Protein AF-A0A3M6UEM8-F1 (afdb_monomer)

Structure (mmCIF, N/CA/C/O backbone):
data_AF-A0A3M6UEM8-F1
#
_entry.id   AF-A0A3M6UEM8-F1
#
loop_
_atom_site.group_PDB
_atom_site.id
_atom_site.type_symbol
_atom_site.label_atom_id
_atom_site.label_alt_id
_atom_site.label_comp_id
_atom_site.label_asym_id
_atom_site.label_entity_id
_atom_site.label_seq_id
_atom_site.pdbx_PDB_ins_code
_atom_site.Cartn_x
_atom_site.Cartn_y
_atom_site.Cartn_z
_atom_site.occupancy
_atom_site.B_iso_or_equiv
_atom_site.auth_seq_id
_atom_site.auth_comp_id
_atom_site.auth_asym_id
_atom_site.auth_atom_id
_atom_site.pdbx_PDB_model_num
ATOM 1 N N . MET A 1 1 ? -18.895 30.374 23.902 1.00 38.94 1 MET A N 1
ATOM 2 C CA . MET A 1 1 ? -20.180 30.278 24.622 1.00 38.94 1 MET A CA 1
ATOM 3 C C . MET A 1 1 ? -21.247 30.025 23.569 1.00 38.94 1 MET A C 1
ATOM 5 O O . MET A 1 1 ? -21.881 30.962 23.136 1.00 38.94 1 MET A O 1
ATOM 9 N N . GLU A 1 2 ? -21.307 28.798 23.041 1.00 40.03 2 GLU A N 1
ATOM 10 C CA . GLU A 1 2 ? -22.204 28.439 21.914 1.00 40.03 2 GLU A CA 1
ATOM 11 C C . GLU A 1 2 ? -22.369 26.916 21.717 1.00 40.03 2 GLU A C 1
ATOM 13 O O . GLU A 1 2 ? -23.170 26.472 20.909 1.00 40.03 2 GLU A O 1
ATOM 18 N N . VAL A 1 3 ? -21.645 26.085 22.480 1.00 32.78 3 VAL A N 1
ATOM 19 C CA . VAL A 1 3 ? -21.695 24.615 22.354 1.00 32.78 3 VAL A CA 1
ATOM 20 C C . VAL A 1 3 ? -22.721 23.985 23.312 1.00 32.78 3 VAL A C 1
ATOM 22 O O . VAL A 1 3 ? -23.160 22.863 23.098 1.00 32.78 3 VAL A O 1
ATOM 25 N N . HIS A 1 4 ? -23.156 24.712 24.347 1.00 33.88 4 HIS A N 1
ATOM 26 C CA . HIS A 1 4 ? -24.076 24.190 25.366 1.00 33.88 4 HIS A CA 1
ATOM 27 C C . HIS A 1 4 ? -25.564 24.270 24.956 1.00 33.88 4 HIS A C 1
ATOM 29 O O . HIS A 1 4 ? -26.350 23.430 25.377 1.00 33.88 4 HIS A O 1
ATOM 35 N N . ASP A 1 5 ? -25.932 25.214 24.078 1.00 38.91 5 ASP A N 1
ATOM 36 C CA . ASP A 1 5 ? -27.321 25.464 23.635 1.00 38.91 5 ASP A CA 1
ATOM 37 C C . ASP A 1 5 ? -27.857 24.374 22.681 1.00 38.91 5 ASP A C 1
ATOM 39 O O . ASP A 1 5 ? -29.049 24.078 22.624 1.00 38.91 5 ASP A O 1
ATOM 43 N N . SER A 1 6 ? -26.957 23.701 21.955 1.00 37.19 6 SER A N 1
ATOM 44 C CA . SER A 1 6 ? -27.331 22.637 21.009 1.00 37.19 6 SER A CA 1
ATOM 45 C C . SER A 1 6 ? -27.680 21.311 21.698 1.00 37.19 6 SER A C 1
ATOM 47 O O . SER A 1 6 ? -28.457 20.523 21.160 1.00 37.19 6 SER A O 1
ATOM 49 N N . GLN A 1 7 ? -27.136 21.062 22.894 1.00 36.66 7 GLN A N 1
ATOM 50 C CA . GLN A 1 7 ? -27.381 19.829 23.649 1.00 36.66 7 GLN A CA 1
ATOM 51 C C . GLN A 1 7 ? -28.745 19.864 24.360 1.00 36.66 7 GLN A C 1
ATOM 53 O O . GLN A 1 7 ? -29.430 18.844 24.439 1.00 36.66 7 GLN A O 1
ATOM 58 N N . GLU A 1 8 ? -29.165 21.044 24.826 1.00 39.97 8 GLU A N 1
ATOM 59 C CA . GLU A 1 8 ? -30.442 21.245 25.525 1.00 39.97 8 GLU A CA 1
ATOM 60 C C . GLU A 1 8 ? -31.638 21.073 24.572 1.00 39.97 8 GLU A C 1
ATOM 62 O O . GLU A 1 8 ? -32.604 20.383 24.901 1.00 39.97 8 GLU A O 1
ATOM 67 N N . LYS A 1 9 ? -31.514 21.552 23.324 1.00 43.28 9 LYS A N 1
ATOM 68 C CA . LYS A 1 9 ? -32.521 21.351 22.262 1.00 43.28 9 LYS A CA 1
ATOM 69 C C . LYS A 1 9 ? -32.740 19.885 21.882 1.00 43.28 9 LYS A C 1
ATOM 71 O O . LYS A 1 9 ? -33.871 19.495 21.597 1.00 43.28 9 LYS A O 1
ATOM 76 N N . CYS A 1 10 ? -31.688 19.064 21.890 1.00 46.19 10 CYS A N 1
ATOM 77 C CA . CYS A 1 10 ? -31.809 17.626 21.626 1.00 46.19 10 CYS A CA 1
ATOM 78 C C . CYS A 1 10 ? -32.527 16.884 22.764 1.00 46.19 10 CYS A C 1
ATOM 80 O O . CYS A 1 10 ? -33.313 15.975 22.493 1.00 46.19 10 CYS A O 1
ATOM 82 N N . ASN A 1 11 ? -32.307 17.285 24.020 1.00 42.00 11 ASN A N 1
ATOM 83 C CA . ASN A 1 11 ? -32.982 16.679 25.172 1.00 42.00 11 ASN A CA 1
ATOM 84 C C . ASN A 1 11 ? -34.465 17.073 25.262 1.00 42.00 11 ASN A C 1
ATOM 86 O O . ASN A 1 11 ? -35.295 16.224 25.586 1.00 42.00 11 ASN A O 1
ATOM 90 N N . GLU A 1 12 ? -34.814 18.313 24.917 1.00 41.78 12 GLU A N 1
ATOM 91 C CA . GLU A 1 12 ? -36.208 18.783 24.831 1.00 41.78 12 GLU A CA 1
ATOM 92 C C . GLU A 1 12 ? -37.005 18.029 23.746 1.00 41.78 12 GLU A C 1
ATOM 94 O O . GLU A 1 12 ? -38.125 17.568 23.989 1.00 41.78 12 GLU A O 1
ATOM 99 N N . LEU A 1 13 ? -36.402 17.802 22.570 1.00 44.44 13 LEU A N 1
ATOM 100 C CA . LEU A 1 13 ? -37.002 17.004 21.488 1.00 44.44 13 LEU A CA 1
ATOM 101 C C . LEU A 1 13 ? -37.189 15.526 21.875 1.00 44.44 13 LEU A C 1
ATOM 103 O O . LEU A 1 13 ? -38.183 14.910 21.486 1.00 44.44 13 LEU A O 1
ATOM 107 N N . TYR A 1 14 ? -36.272 14.965 22.668 1.00 35.56 14 TYR A N 1
ATOM 108 C CA . TYR A 1 14 ? -36.366 13.593 23.177 1.00 35.56 14 TYR A CA 1
ATOM 109 C C . TYR A 1 14 ? -37.457 13.443 24.250 1.00 35.56 14 TYR A C 1
ATOM 111 O O . TYR A 1 14 ? -38.191 12.454 24.253 1.00 35.56 14 TYR A O 1
ATOM 119 N N . HIS A 1 15 ? -37.628 14.444 25.120 1.00 41.00 15 HIS A N 1
ATOM 120 C CA . HIS A 1 15 ? -38.672 14.430 26.147 1.00 41.00 15 HIS A CA 1
ATOM 121 C C . HIS A 1 15 ? -40.080 14.648 25.574 1.00 41.00 15 HIS A C 1
ATOM 123 O O . HIS A 1 15 ? -41.016 13.968 26.007 1.00 41.00 15 HIS A O 1
ATOM 129 N N . SER A 1 16 ? -40.245 15.494 24.550 1.00 35.97 16 SER A N 1
ATOM 130 C CA . SER A 1 16 ? -41.550 15.710 23.897 1.00 35.97 16 SER A CA 1
ATOM 13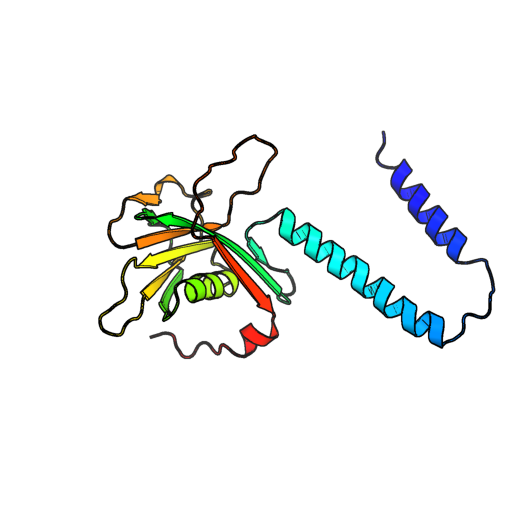1 C C . SER A 1 16 ? -42.108 14.438 23.228 1.00 35.97 16 SER A C 1
ATOM 133 O O . SER A 1 16 ? -43.320 14.225 23.198 1.00 35.97 16 SER A O 1
ATOM 135 N N . ALA A 1 17 ? -41.235 13.522 22.794 1.00 41.84 17 ALA A N 1
ATOM 136 C CA . ALA A 1 17 ? -41.627 12.246 22.192 1.00 41.84 17 ALA A CA 1
ATOM 137 C C . ALA A 1 17 ? -42.180 11.204 23.192 1.00 41.84 17 ALA A C 1
ATOM 139 O O . ALA A 1 17 ? -42.662 10.155 22.767 1.00 41.84 17 ALA A O 1
ATOM 140 N N . THR A 1 18 ? -42.145 11.470 24.506 1.00 43.28 18 THR A N 1
ATOM 141 C CA . THR A 1 18 ? -42.575 10.504 25.541 1.00 43.28 18 THR A CA 1
ATOM 142 C C . THR A 1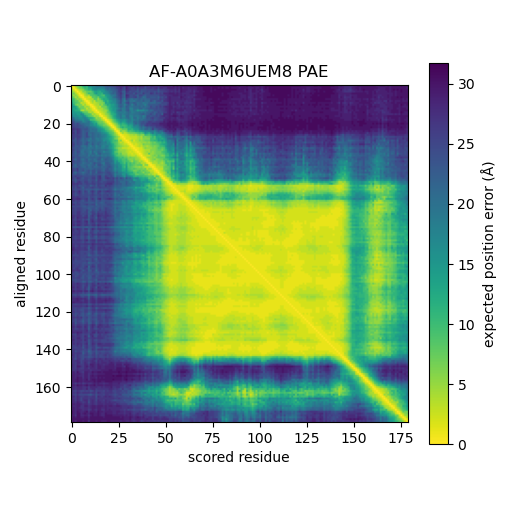 18 ? -43.944 10.791 26.171 1.00 43.28 18 THR A C 1
ATOM 144 O O . THR A 1 18 ? -44.382 10.026 27.026 1.00 43.28 18 THR A O 1
ATOM 147 N N . HIS A 1 19 ? -44.674 11.823 25.725 1.00 41.53 19 HIS A N 1
ATOM 148 C CA . HIS A 1 19 ? -45.989 12.170 26.292 1.00 41.53 19 HIS A CA 1
ATOM 149 C C . HIS A 1 19 ? -47.096 12.395 25.244 1.00 41.53 19 HIS A C 1
ATOM 151 O O . HIS A 1 19 ? -47.826 13.388 25.264 1.00 41.53 19 HIS A O 1
ATOM 157 N N . SER A 1 20 ? -47.276 11.437 24.337 1.00 36.94 20 SER A N 1
ATOM 158 C CA . SER A 1 20 ? -48.547 11.280 23.623 1.00 36.94 20 SER A CA 1
ATOM 159 C C . SER A 1 20 ? -48.875 9.796 23.531 1.00 36.94 20 SER A C 1
ATOM 161 O O . SER A 1 20 ? -48.323 9.061 22.714 1.00 36.94 20 SER A O 1
ATOM 163 N N . GLY A 1 21 ? -49.726 9.345 24.453 1.00 48.12 21 GLY A N 1
ATOM 164 C CA . GLY A 1 21 ? -50.301 8.008 24.446 1.00 48.12 21 GLY A CA 1
ATOM 165 C C . GLY A 1 21 ? -51.216 7.840 23.239 1.00 48.12 21 GLY A C 1
ATOM 166 O O . GLY A 1 21 ? -52.403 8.135 23.311 1.00 48.12 21 GLY A O 1
ATOM 167 N N . GLY A 1 22 ? -50.646 7.372 22.135 1.00 45.53 22 GLY A N 1
ATOM 168 C CA . GLY A 1 22 ? -51.372 6.706 21.064 1.00 45.53 22 GLY A CA 1
ATOM 169 C C . GLY A 1 22 ? -50.960 5.242 21.065 1.00 45.53 22 GLY A C 1
ATOM 170 O O . GLY A 1 22 ? -49.765 4.948 21.095 1.00 45.53 22 GLY A O 1
ATOM 171 N N . GLU A 1 23 ? -51.928 4.327 21.070 1.00 49.47 23 GLU A N 1
ATOM 172 C CA . GLU A 1 23 ? -51.705 2.887 20.923 1.00 49.47 23 GLU A CA 1
ATOM 173 C C . GLU A 1 23 ? -50.911 2.623 19.636 1.00 49.47 23 GLU A C 1
ATOM 175 O O . GLU A 1 23 ? -51.448 2.560 18.530 1.00 49.47 23 GLU A O 1
ATOM 180 N N . SER A 1 24 ? -49.588 2.533 19.767 1.00 49.16 24 SER A N 1
ATOM 181 C CA . SER A 1 24 ? -48.707 2.248 18.646 1.00 49.16 24 SER A CA 1
ATOM 182 C C . SER A 1 24 ? -48.895 0.782 18.293 1.00 49.16 24 SER A C 1
ATOM 184 O O . SER A 1 24 ? -48.495 -0.104 19.051 1.00 49.16 24 SER A O 1
ATOM 186 N N . SER A 1 25 ? -49.559 0.523 17.164 1.00 60.50 25 SER A N 1
ATOM 187 C CA . SER A 1 25 ? -49.672 -0.821 16.603 1.00 60.50 25 SER A CA 1
ATOM 188 C C . SER A 1 25 ? -48.295 -1.480 16.626 1.00 60.50 25 SER A C 1
ATOM 190 O O . SER A 1 25 ? -47.310 -0.897 16.168 1.00 60.50 25 SER A O 1
ATOM 192 N N . SER A 1 26 ? -48.219 -2.697 17.166 1.00 65.00 26 SER A N 1
ATOM 193 C CA . SER A 1 26 ? -46.984 -3.486 17.257 1.00 65.00 26 SER A CA 1
ATOM 194 C C . SER A 1 26 ? -46.226 -3.525 15.919 1.00 65.00 26 SER A C 1
ATOM 196 O O . SER A 1 26 ? -44.999 -3.468 15.901 1.00 65.00 26 SER A O 1
ATOM 198 N N . ALA A 1 27 ? -46.946 -3.493 14.792 1.00 62.50 27 ALA A N 1
ATOM 199 C CA . ALA A 1 27 ? -46.370 -3.411 13.453 1.00 62.50 27 ALA A CA 1
ATOM 200 C C . ALA A 1 27 ? -45.581 -2.110 13.198 1.00 62.50 27 ALA A C 1
ATOM 202 O O . ALA A 1 27 ? -44.519 -2.147 12.583 1.00 62.50 27 ALA A O 1
ATOM 203 N N . THR A 1 28 ? -46.056 -0.969 13.700 1.00 65.69 28 THR A N 1
ATOM 204 C CA . THR A 1 28 ? -45.409 0.342 13.540 1.00 65.69 28 THR A CA 1
ATOM 205 C C . THR A 1 28 ? -44.100 0.407 14.322 1.00 65.69 28 THR A C 1
ATOM 207 O O . THR A 1 28 ? -43.088 0.863 13.793 1.00 65.69 28 THR A O 1
ATOM 210 N N . VAL A 1 29 ? -44.079 -0.122 15.550 1.00 66.19 29 VAL A N 1
ATOM 211 C CA . VAL A 1 29 ? -42.844 -0.231 16.345 1.00 66.19 29 VAL A CA 1
ATOM 212 C C . VAL A 1 29 ? -41.851 -1.170 15.656 1.00 66.19 29 VAL A C 1
ATOM 214 O O . VAL A 1 29 ? -40.687 -0.816 15.505 1.00 66.19 29 VAL A O 1
ATOM 217 N N . MET A 1 30 ? -42.306 -2.320 15.153 1.00 66.19 30 MET A N 1
ATOM 218 C CA . MET A 1 30 ? -41.447 -3.301 14.473 1.00 66.19 30 MET A CA 1
ATOM 219 C C . MET A 1 30 ? -40.866 -2.794 13.143 1.00 66.19 30 MET A C 1
ATOM 221 O O . MET A 1 30 ? -39.787 -3.231 12.750 1.00 66.19 30 MET A O 1
ATOM 225 N N . LEU A 1 31 ? -41.537 -1.857 12.467 1.00 70.75 31 LEU A N 1
ATOM 226 C CA . LEU A 1 31 ? -41.043 -1.223 11.238 1.00 70.75 31 LEU A CA 1
ATOM 227 C C . LEU A 1 31 ? -40.094 -0.045 11.511 1.00 70.75 31 LEU A C 1
ATOM 229 O O . LEU A 1 31 ? -39.143 0.162 10.758 1.00 70.75 31 LEU A O 1
ATOM 233 N N . LEU A 1 32 ? -40.320 0.719 12.585 1.00 72.56 32 LEU A N 1
ATOM 234 C CA . LEU A 1 32 ? -39.527 1.912 12.904 1.00 72.56 32 LEU A CA 1
ATOM 235 C C . LEU A 1 32 ? -38.267 1.604 13.728 1.00 72.56 32 LEU A C 1
ATOM 237 O O . LEU A 1 32 ? -37.254 2.280 13.555 1.00 72.56 32 LEU A O 1
ATOM 241 N N . LEU A 1 33 ? -38.282 0.575 14.583 1.00 70.94 33 LEU A N 1
ATOM 242 C CA . LEU A 1 33 ? -37.144 0.212 15.443 1.00 70.94 33 LEU A CA 1
ATOM 243 C C . LEU A 1 33 ? -35.876 -0.186 14.655 1.00 70.94 33 LEU A C 1
ATOM 245 O O . LEU A 1 33 ? -34.796 0.301 14.996 1.00 70.94 33 LEU A O 1
ATOM 249 N N . PRO A 1 34 ? -35.954 -1.003 13.581 1.00 69.00 34 PRO A N 1
ATOM 250 C CA . PRO A 1 34 ? -34.795 -1.295 12.742 1.00 69.00 34 PRO A CA 1
ATOM 251 C C . PRO A 1 34 ? -34.298 -0.037 12.029 1.00 69.00 34 PRO A C 1
ATOM 253 O O . PRO A 1 34 ? -33.095 0.184 11.961 1.00 69.00 34 PRO A O 1
ATOM 256 N N . LEU A 1 35 ? -35.205 0.827 11.557 1.00 70.81 35 LEU A N 1
ATOM 257 C CA . LEU A 1 35 ? -34.836 2.093 10.922 1.00 70.81 35 LEU A CA 1
ATOM 258 C C . LEU A 1 35 ? -34.047 2.989 11.887 1.00 70.81 35 LEU A C 1
ATOM 260 O O . LEU A 1 35 ? -32.981 3.475 11.524 1.00 70.81 35 LEU A O 1
ATOM 264 N N . LEU A 1 36 ? -34.523 3.149 13.124 1.00 68.75 36 LEU A N 1
ATOM 265 C CA . LEU A 1 36 ? -33.897 3.994 14.148 1.00 68.75 36 LEU A CA 1
ATOM 266 C C . LEU A 1 36 ? -32.540 3.464 14.638 1.00 68.75 36 LEU A C 1
ATOM 268 O O . LEU A 1 36 ? -31.695 4.259 15.037 1.00 68.75 36 LEU A O 1
ATOM 272 N N . LEU A 1 37 ? -32.305 2.149 14.594 1.00 66.19 37 LEU A N 1
ATOM 273 C CA . LEU A 1 37 ? -31.018 1.547 14.970 1.00 66.19 37 LEU A CA 1
ATOM 274 C C . LEU A 1 37 ? -30.022 1.492 13.800 1.00 66.19 37 LEU A C 1
ATOM 276 O O . LEU A 1 37 ? -28.813 1.621 14.004 1.00 66.19 37 LEU A O 1
ATOM 280 N N . VAL A 1 38 ? -30.512 1.324 12.570 1.00 65.25 38 VAL A N 1
ATOM 281 C CA . VAL A 1 38 ? -29.673 1.222 11.368 1.00 65.25 38 VAL A CA 1
ATOM 282 C C . VAL A 1 38 ? -29.252 2.603 10.864 1.00 65.25 38 VAL A C 1
ATOM 284 O O . VAL A 1 38 ? -28.110 2.753 10.434 1.00 65.25 38 VAL A O 1
ATOM 287 N N . PHE A 1 39 ? -30.103 3.631 10.970 1.00 66.19 39 PHE A N 1
ATOM 288 C CA . PHE A 1 39 ? -29.789 4.985 10.489 1.00 66.19 39 PHE A CA 1
ATOM 289 C C . PHE A 1 39 ? -28.548 5.615 11.144 1.00 66.19 39 PHE A C 1
ATOM 291 O O . PHE A 1 39 ? -27.684 6.076 10.402 1.00 66.19 39 PHE A O 1
ATOM 298 N N . PRO A 1 40 ? -28.381 5.617 12.482 1.00 63.75 40 PRO A N 1
ATOM 299 C CA . PRO A 1 40 ? -27.191 6.181 13.123 1.00 63.75 40 PRO A CA 1
ATOM 300 C C . PRO A 1 40 ? -25.920 5.404 12.769 1.00 63.75 40 PRO A C 1
ATOM 302 O O . PRO A 1 40 ? -24.854 5.993 12.599 1.00 63.75 40 PRO A O 1
ATOM 305 N N . SER A 1 41 ? -26.031 4.080 12.620 1.00 64.38 41 SER A N 1
ATOM 306 C CA . SER A 1 41 ? -24.906 3.221 12.250 1.00 64.38 41 SER A CA 1
ATOM 307 C C . SER A 1 41 ? -24.481 3.439 10.796 1.00 64.38 41 SER A C 1
ATOM 309 O O . SER A 1 41 ? -23.289 3.580 10.524 1.00 64.38 41 SER A O 1
ATOM 311 N N . LEU A 1 42 ? -25.447 3.538 9.879 1.00 63.91 42 LEU A N 1
ATOM 312 C CA . LEU A 1 42 ? -25.214 3.819 8.465 1.00 63.91 42 LEU A CA 1
ATOM 313 C C . LEU A 1 42 ? -24.668 5.237 8.266 1.00 63.91 42 LEU A C 1
ATOM 315 O O . LEU A 1 42 ? -23.699 5.425 7.536 1.00 63.91 42 LEU A O 1
ATOM 319 N N . LEU A 1 43 ? -25.231 6.218 8.971 1.00 62.72 43 LEU A N 1
ATOM 320 C CA . LEU A 1 43 ? -24.775 7.603 8.943 1.00 62.72 43 LEU A CA 1
ATOM 321 C C . LEU A 1 43 ? -23.360 7.748 9.528 1.00 62.72 43 LEU A C 1
ATOM 323 O O . LEU A 1 43 ? -22.517 8.409 8.928 1.00 62.72 43 LEU A O 1
ATOM 327 N N . GLY A 1 44 ? -23.051 7.067 10.636 1.00 61.41 44 GLY A N 1
ATOM 328 C CA . GLY A 1 44 ? -21.698 7.013 11.198 1.00 61.41 44 GLY A CA 1
ATOM 329 C C . GLY A 1 44 ? -20.677 6.366 10.255 1.00 61.41 44 GLY A C 1
ATOM 330 O O . GLY A 1 44 ? -19.541 6.832 10.169 1.00 61.41 44 GLY A O 1
ATOM 331 N N . LEU A 1 45 ? -21.083 5.342 9.496 1.00 61.09 45 LEU A N 1
ATOM 332 C CA . LEU A 1 45 ? -20.253 4.740 8.450 1.00 61.09 45 LEU A CA 1
ATOM 333 C C . LEU A 1 45 ? -19.998 5.732 7.305 1.00 61.09 45 LEU A C 1
ATOM 335 O O . LEU A 1 45 ? -18.855 5.904 6.888 1.00 61.09 45 LEU A O 1
ATOM 339 N N . LEU A 1 46 ? -21.041 6.428 6.842 1.00 61.09 46 LEU A N 1
ATOM 340 C CA . LEU A 1 46 ? -20.935 7.453 5.800 1.00 61.09 46 LEU A CA 1
ATOM 341 C C . LEU A 1 46 ? -19.978 8.579 6.223 1.00 61.09 46 LEU A C 1
ATOM 343 O O . LEU A 1 46 ? -19.071 8.914 5.462 1.00 61.09 46 LEU A O 1
ATOM 347 N N . PHE A 1 47 ? -20.084 9.084 7.454 1.00 59.62 47 PHE A N 1
ATOM 348 C CA . PHE A 1 47 ? -19.151 10.086 7.984 1.00 59.62 47 PHE A CA 1
ATOM 349 C C . PHE A 1 47 ? -17.713 9.559 8.130 1.00 59.62 47 PHE A C 1
ATOM 351 O O . PHE A 1 47 ? -16.764 10.258 7.770 1.00 59.62 47 PHE A O 1
ATOM 358 N N . ALA A 1 48 ? -17.524 8.322 8.602 1.00 55.59 48 ALA A N 1
ATOM 359 C CA . ALA A 1 48 ? -16.191 7.726 8.741 1.00 55.59 48 ALA A CA 1
ATOM 360 C C . ALA A 1 48 ? -15.486 7.540 7.384 1.00 55.59 48 ALA A C 1
ATOM 362 O O . ALA A 1 48 ? -14.278 7.748 7.285 1.00 55.59 48 ALA A O 1
ATOM 363 N N . THR A 1 49 ? -16.237 7.214 6.324 1.00 56.19 49 THR A N 1
ATOM 364 C CA . THR A 1 49 ? -15.682 7.057 4.965 1.00 56.19 49 THR A CA 1
ATOM 365 C C . THR A 1 49 ? -15.243 8.368 4.310 1.00 56.19 49 THR A C 1
ATOM 367 O O . THR A 1 49 ? -14.473 8.330 3.348 1.00 56.19 49 THR A O 1
ATOM 370 N N . GLN A 1 50 ? -15.726 9.516 4.798 1.00 58.59 50 GLN A N 1
ATOM 371 C CA . GLN A 1 50 ? -15.384 10.828 4.241 1.00 58.59 50 GLN A CA 1
ATOM 372 C C . GLN A 1 50 ? -14.125 11.429 4.877 1.00 58.59 50 GLN A C 1
ATOM 374 O O . GLN A 1 50 ? -13.376 12.123 4.196 1.00 58.59 50 GLN A O 1
ATOM 379 N N . ASN A 1 51 ? -13.847 11.121 6.148 1.00 63.31 51 ASN A N 1
ATOM 380 C CA . ASN A 1 51 ? -12.787 11.791 6.912 1.00 63.31 51 ASN A CA 1
ATOM 381 C C . ASN A 1 51 ? -11.483 10.986 7.040 1.00 63.31 51 ASN A C 1
ATOM 383 O O . ASN A 1 51 ? -10.511 11.468 7.621 1.00 63.31 51 ASN A O 1
ATOM 387 N N . SER A 1 52 ? -11.430 9.748 6.548 1.00 71.94 52 SER A N 1
ATOM 388 C CA . SER A 1 52 ? -10.226 8.914 6.619 1.00 71.94 52 SER A CA 1
ATOM 389 C C . SER A 1 52 ? -10.098 8.044 5.378 1.00 71.94 52 SER A C 1
ATOM 391 O O . SER A 1 52 ? -11.012 7.296 5.041 1.00 71.94 52 SER A O 1
ATOM 393 N N . ALA A 1 53 ? -8.947 8.110 4.710 1.00 84.50 53 ALA A N 1
ATOM 394 C CA . ALA A 1 53 ? -8.686 7.258 3.554 1.00 84.50 53 ALA A CA 1
ATOM 395 C C . ALA A 1 53 ? -8.423 5.801 3.938 1.00 84.50 53 ALA A C 1
ATOM 397 O O . ALA A 1 53 ? -8.680 4.913 3.139 1.00 84.50 53 ALA A O 1
ATOM 398 N N . LEU A 1 54 ? -7.973 5.537 5.165 1.00 87.38 54 LEU A N 1
ATOM 399 C CA . LEU A 1 54 ? -7.856 4.197 5.726 1.00 87.38 54 LEU A CA 1
ATOM 400 C C . LEU A 1 54 ? -8.529 4.190 7.097 1.00 87.38 54 LEU A C 1
ATOM 402 O O . LEU A 1 54 ? -8.077 4.860 8.022 1.00 87.38 54 LEU A O 1
ATOM 406 N N . TYR A 1 55 ? -9.628 3.452 7.219 1.00 86.12 55 TYR A N 1
ATOM 407 C CA . TYR A 1 55 ? -10.410 3.355 8.445 1.00 86.12 55 TYR A CA 1
ATOM 408 C C . TYR A 1 55 ? -10.552 1.897 8.869 1.00 86.12 55 TYR A C 1
ATOM 410 O O . TYR A 1 55 ? -11.038 1.047 8.119 1.00 86.12 55 TYR A O 1
ATOM 418 N N . ARG A 1 56 ? -10.159 1.607 10.108 1.00 87.25 56 ARG A N 1
ATOM 419 C CA . ARG A 1 56 ? -10.312 0.291 10.732 1.00 87.25 56 ARG A CA 1
ATOM 420 C C . ARG A 1 56 ? -11.211 0.442 11.945 1.00 87.25 56 ARG A C 1
ATOM 422 O O . ARG A 1 56 ? -10.880 1.172 12.874 1.00 87.25 56 ARG A O 1
ATOM 429 N N . TYR A 1 57 ? -12.355 -0.236 11.933 1.00 82.44 57 TYR A N 1
ATOM 430 C CA . TYR A 1 57 ? -13.282 -0.162 13.053 1.00 82.44 57 TYR A CA 1
ATOM 431 C C . TYR A 1 57 ? -12.623 -0.788 14.301 1.00 82.44 57 TYR A C 1
ATOM 433 O O . TYR A 1 57 ? -12.110 -1.904 14.187 1.00 82.44 57 TYR A O 1
ATOM 441 N N . PRO A 1 58 ? -12.662 -0.153 15.490 1.00 78.69 58 PRO A N 1
ATOM 442 C CA . PRO A 1 58 ? -11.972 -0.657 16.688 1.00 78.69 58 PRO A CA 1
ATOM 443 C C . PRO A 1 58 ? -12.384 -2.075 17.105 1.00 78.69 58 PRO A C 1
ATOM 445 O O . PRO A 1 58 ? -11.575 -2.861 17.578 1.00 78.69 58 PRO A O 1
ATOM 448 N N . THR A 1 59 ? -13.652 -2.427 16.885 1.00 80.69 59 THR A N 1
ATOM 449 C CA . THR A 1 59 ? -14.207 -3.767 17.144 1.00 80.69 59 THR A CA 1
ATOM 450 C C . THR A 1 59 ? -13.848 -4.805 16.073 1.00 80.69 59 THR A C 1
ATOM 452 O O . THR A 1 59 ? -14.310 -5.940 16.147 1.00 80.69 59 THR A O 1
ATOM 455 N N . GLY A 1 60 ? -13.096 -4.427 15.034 1.00 75.19 60 GLY A N 1
ATOM 456 C CA . GLY A 1 60 ? -12.702 -5.308 13.930 1.00 75.19 60 GLY A CA 1
ATOM 457 C C . GLY A 1 60 ? -13.827 -5.673 12.954 1.00 75.19 60 GLY A C 1
ATOM 458 O O . GLY A 1 60 ? -13.582 -6.401 11.995 1.00 75.19 60 GLY A O 1
ATOM 459 N N . ARG A 1 61 ? -15.051 -5.158 13.152 1.00 76.25 61 ARG A N 1
ATOM 460 C CA . ARG A 1 61 ? -16.245 -5.521 12.360 1.00 76.25 61 ARG A CA 1
ATOM 461 C C . ARG A 1 61 ? -16.143 -5.187 10.870 1.00 76.25 61 ARG A C 1
ATOM 463 O O . ARG A 1 61 ? -16.707 -5.905 10.047 1.00 76.25 61 ARG A O 1
ATOM 470 N N . ALA A 1 62 ? -15.448 -4.105 10.536 1.00 81.62 62 ALA A N 1
ATOM 471 C CA . ALA A 1 62 ? -15.244 -3.665 9.165 1.00 81.62 62 ALA A CA 1
ATOM 472 C C . ALA A 1 62 ? -13.946 -2.864 9.033 1.00 81.62 62 ALA A C 1
ATOM 474 O O . ALA A 1 62 ? -13.446 -2.267 9.995 1.00 81.62 62 ALA A O 1
ATOM 475 N N . SER A 1 63 ? -13.382 -2.849 7.832 1.00 87.19 63 SER A N 1
ATOM 476 C CA . SER A 1 63 ? -12.252 -1.991 7.478 1.00 87.19 63 SER A CA 1
ATOM 477 C C . SER A 1 63 ? -12.404 -1.515 6.037 1.00 87.19 63 SER A C 1
ATOM 479 O O . SER A 1 63 ? -12.899 -2.259 5.188 1.00 87.19 63 SER A O 1
ATOM 481 N N . PHE A 1 64 ? -12.005 -0.271 5.789 1.00 85.69 64 PHE A N 1
ATOM 482 C CA . PHE A 1 64 ? -12.155 0.419 4.513 1.00 85.69 64 PHE A CA 1
ATOM 483 C C . PHE A 1 64 ? -10.845 1.118 4.171 1.00 85.69 64 PHE A C 1
ATOM 485 O O . PHE A 1 64 ? -10.227 1.713 5.054 1.00 85.69 64 PHE A O 1
ATOM 492 N N . GLY A 1 65 ? -10.439 1.073 2.908 1.00 87.50 65 GLY A N 1
ATOM 493 C CA . GLY A 1 65 ? -9.235 1.750 2.439 1.00 87.50 65 GLY A CA 1
ATOM 494 C C . GLY A 1 65 ? -9.397 2.273 1.021 1.00 87.50 65 GLY A C 1
ATOM 495 O O . GLY A 1 65 ? -9.861 1.541 0.150 1.00 87.50 65 GLY A O 1
ATOM 496 N N . LYS A 1 66 ? -9.014 3.530 0.806 1.00 88.31 66 LYS A N 1
ATOM 497 C CA . LYS A 1 66 ? -8.853 4.185 -0.489 1.00 88.31 66 LYS A CA 1
ATOM 498 C C . LYS A 1 66 ? -7.376 4.517 -0.658 1.00 88.31 66 LYS A C 1
ATOM 500 O O . LYS A 1 66 ? -6.835 5.280 0.144 1.00 88.31 66 LYS A O 1
ATOM 505 N N . PHE A 1 67 ? -6.744 3.949 -1.676 1.00 91.75 67 PHE A N 1
ATOM 506 C CA . PHE A 1 67 ? -5.316 4.114 -1.937 1.00 91.75 67 PHE A CA 1
ATOM 507 C C . PHE A 1 67 ? -5.075 4.801 -3.274 1.00 91.75 67 PHE A C 1
ATOM 509 O O . PHE A 1 67 ? -5.817 4.596 -4.235 1.00 91.75 67 PHE A O 1
ATOM 516 N N . GLU A 1 68 ? -4.018 5.599 -3.302 1.00 91.81 68 GLU A N 1
ATOM 517 C CA . GLU A 1 68 ? -3.439 6.206 -4.489 1.00 91.81 68 GLU A CA 1
ATOM 518 C C . GLU A 1 68 ? -2.048 5.608 -4.698 1.00 91.81 68 GLU A C 1
ATOM 520 O O . GLU A 1 68 ? -1.260 5.515 -3.752 1.00 91.81 68 GLU A O 1
ATOM 525 N N . CYS A 1 69 ? -1.756 5.219 -5.936 1.00 94.31 69 CYS A N 1
ATOM 526 C CA . CYS A 1 69 ? -0.473 4.652 -6.318 1.00 94.31 69 CYS A CA 1
ATOM 527 C C . CYS A 1 69 ? 0.379 5.658 -7.092 1.00 94.31 69 CYS A C 1
ATOM 529 O O . CYS A 1 69 ? 0.000 6.090 -8.179 1.00 94.31 69 CYS A O 1
ATOM 531 N N . ASP A 1 70 ? 1.565 5.946 -6.565 1.00 94.88 70 ASP A N 1
ATOM 532 C CA . ASP A 1 70 ? 2.619 6.689 -7.242 1.00 94.88 70 ASP A CA 1
ATOM 533 C C . ASP A 1 70 ? 3.351 5.726 -8.203 1.00 94.88 70 ASP A C 1
ATOM 535 O O . ASP A 1 70 ? 4.000 4.763 -7.758 1.00 94.88 70 ASP A O 1
ATOM 539 N N . PRO A 1 71 ? 3.226 5.905 -9.533 1.00 96.00 71 PRO A N 1
ATOM 540 C CA . PRO A 1 71 ? 3.768 4.944 -10.474 1.00 96.00 71 PRO A CA 1
ATOM 541 C C . PRO A 1 71 ? 5.293 5.040 -10.557 1.00 96.00 71 PRO A C 1
ATOM 543 O O . PRO A 1 71 ? 5.826 6.139 -10.648 1.00 96.00 71 PRO A O 1
ATOM 546 N N . PHE A 1 72 ? 5.994 3.900 -10.602 1.00 97.19 72 PHE A N 1
ATOM 547 C CA . PHE A 1 72 ? 7.460 3.854 -10.647 1.00 97.19 72 PHE A CA 1
ATOM 548 C C . PHE A 1 72 ? 8.122 4.496 -9.420 1.00 97.19 72 PHE A C 1
ATOM 550 O O . PHE A 1 72 ? 9.146 5.172 -9.522 1.00 97.19 72 PHE A O 1
ATOM 557 N N . TYR A 1 73 ? 7.527 4.276 -8.249 1.00 97.44 73 TYR A N 1
ATOM 558 C CA . TYR A 1 73 ? 8.076 4.637 -6.949 1.00 97.44 73 TYR A CA 1
ATOM 559 C C . TYR A 1 73 ? 8.089 3.417 -6.029 1.00 97.44 73 TYR A C 1
ATOM 561 O O . TYR A 1 73 ? 7.274 2.506 -6.152 1.00 97.44 73 TYR A O 1
ATOM 569 N N . PHE A 1 74 ? 9.027 3.415 -5.089 1.00 98.31 74 PHE A N 1
ATOM 570 C CA . PHE A 1 74 ? 9.174 2.390 -4.065 1.00 98.31 74 PHE A CA 1
ATOM 571 C C . PHE A 1 74 ? 9.431 3.052 -2.715 1.00 98.31 74 PHE A C 1
ATOM 573 O O . PHE A 1 74 ? 10.21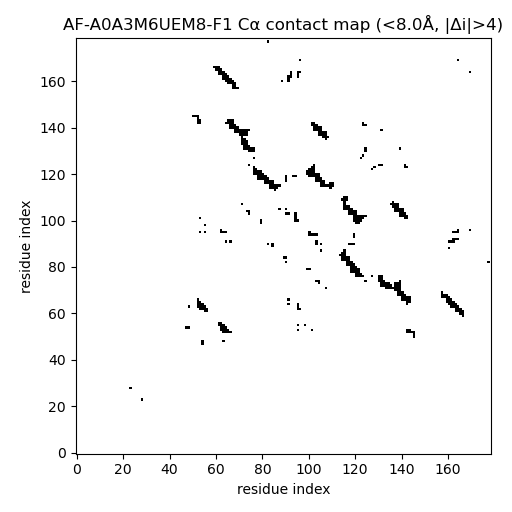5 4.004 -2.629 1.00 98.31 74 PHE A O 1
ATOM 580 N N . SER A 1 75 ? 8.795 2.533 -1.668 1.00 98.25 75 SER A N 1
ATOM 581 C CA . SER A 1 75 ? 9.083 2.924 -0.291 1.00 98.25 75 SER A CA 1
ATOM 582 C C . SER A 1 75 ? 9.998 1.911 0.383 1.00 98.25 75 SER A C 1
ATOM 584 O O . SER A 1 75 ? 9.682 0.724 0.440 1.00 98.25 75 SER A O 1
ATOM 586 N N . TRP A 1 76 ? 11.103 2.403 0.942 1.00 97.75 76 TRP A N 1
ATOM 587 C CA . TRP A 1 76 ? 12.048 1.639 1.766 1.00 97.75 76 TRP A CA 1
ATOM 588 C C . TRP A 1 76 ? 11.655 1.603 3.251 1.00 97.75 76 TRP A C 1
ATOM 590 O O . TRP A 1 76 ? 12.498 1.364 4.118 1.00 97.75 76 TRP A O 1
ATOM 600 N N . ALA A 1 77 ? 10.396 1.910 3.564 1.00 97.06 77 ALA A N 1
ATOM 601 C CA . ALA A 1 77 ? 9.858 1.771 4.906 1.00 97.06 77 ALA A CA 1
ATOM 602 C C . ALA A 1 77 ? 9.906 0.317 5.408 1.00 97.06 77 ALA A C 1
ATOM 604 O O . ALA A 1 77 ? 10.142 -0.624 4.650 1.00 97.06 77 ALA A O 1
ATOM 605 N N . GLU A 1 78 ? 9.665 0.135 6.707 1.00 97.62 78 GLU A N 1
ATOM 606 C CA . GLU A 1 78 ? 9.621 -1.190 7.323 1.00 97.62 78 GLU A CA 1
ATOM 607 C C . GLU A 1 78 ? 8.579 -2.082 6.631 1.00 97.62 78 GLU A C 1
ATOM 609 O O . GLU A 1 78 ? 7.379 -1.788 6.633 1.00 97.62 78 GLU A O 1
ATOM 614 N N . LYS A 1 79 ? 9.064 -3.185 6.054 1.00 98.19 79 LYS A N 1
ATOM 615 C CA . LYS A 1 79 ? 8.237 -4.225 5.450 1.00 98.19 79 LYS A CA 1
ATOM 616 C C . LYS A 1 79 ? 7.693 -5.154 6.525 1.00 98.19 79 LYS A C 1
ATOM 618 O O . LYS A 1 79 ? 8.458 -5.736 7.287 1.00 98.19 79 LYS A O 1
ATOM 623 N N . LEU A 1 80 ? 6.377 -5.336 6.524 1.00 98.00 80 LEU A N 1
ATOM 624 C CA . LEU A 1 80 ? 5.678 -6.269 7.403 1.00 98.00 80 LEU A CA 1
ATOM 625 C C . LEU A 1 80 ? 5.730 -7.692 6.850 1.00 98.00 80 LEU A C 1
ATOM 627 O O . LEU A 1 80 ? 6.088 -8.626 7.557 1.00 98.00 80 LEU A O 1
ATOM 631 N N . THR A 1 81 ? 5.342 -7.850 5.585 1.00 97.81 81 THR A N 1
ATOM 632 C CA . THR A 1 81 ? 5.235 -9.143 4.901 1.00 97.81 81 THR A CA 1
ATOM 633 C C . THR A 1 81 ? 5.141 -8.928 3.387 1.00 97.81 81 THR A C 1
ATOM 635 O O . THR A 1 81 ? 4.962 -7.795 2.921 1.00 97.81 81 THR A O 1
ATOM 638 N N . SER A 1 82 ? 5.264 -10.005 2.616 1.00 97.88 82 SER A N 1
ATOM 639 C CA . SER A 1 82 ? 5.129 -10.008 1.160 1.00 97.88 82 SER A CA 1
ATOM 640 C C . SER A 1 82 ? 4.192 -11.111 0.682 1.00 97.88 82 SER A C 1
ATOM 642 O O . SER A 1 82 ? 4.191 -12.207 1.232 1.00 97.88 82 SER A O 1
ATOM 644 N N . PHE A 1 83 ? 3.451 -10.840 -0.389 1.00 97.56 83 PHE A N 1
ATOM 645 C CA . PHE A 1 83 ? 2.511 -11.767 -1.010 1.00 97.56 83 PHE A CA 1
ATOM 646 C C . PHE A 1 83 ? 2.703 -11.803 -2.525 1.00 97.56 83 PHE A C 1
ATOM 648 O O . PHE A 1 83 ? 3.043 -10.793 -3.137 1.00 97.56 83 PHE A O 1
ATOM 655 N N . MET A 1 84 ? 2.412 -12.950 -3.135 1.00 97.94 84 MET A N 1
ATOM 656 C CA . MET A 1 84 ? 2.218 -13.058 -4.581 1.00 97.94 84 MET A CA 1
ATOM 657 C C . MET A 1 84 ? 0.717 -13.020 -4.872 1.00 97.94 84 MET A C 1
ATOM 659 O O . MET A 1 84 ? -0.027 -13.825 -4.311 1.00 97.94 84 MET A O 1
ATOM 663 N N . VAL A 1 85 ? 0.271 -12.089 -5.714 1.00 96.19 85 VAL A N 1
ATOM 664 C CA . VAL A 1 85 ? -1.155 -11.857 -6.000 1.00 96.19 85 VAL A CA 1
ATOM 665 C C . VAL A 1 85 ? -1.457 -11.925 -7.494 1.00 96.19 85 VAL A C 1
ATOM 667 O O . VAL A 1 85 ? -0.622 -11.543 -8.310 1.00 96.19 85 VAL A O 1
ATOM 670 N N . GLU A 1 86 ? -2.643 -12.411 -7.857 1.00 94.06 86 GLU A N 1
ATOM 671 C CA . GLU A 1 86 ? -3.095 -12.470 -9.256 1.00 94.06 86 GLU A CA 1
ATOM 672 C C . GLU A 1 86 ? -3.570 -11.092 -9.736 1.00 94.06 86 GLU A C 1
ATOM 674 O O . GLU A 1 86 ? -3.151 -10.629 -10.797 1.00 94.06 86 GLU A O 1
ATOM 679 N N . ASP A 1 87 ? -4.382 -10.403 -8.927 1.00 91.25 87 ASP A N 1
ATOM 680 C CA . ASP A 1 87 ? -4.871 -9.055 -9.218 1.00 91.25 87 ASP A CA 1
ATOM 681 C C . ASP A 1 87 ? -4.159 -8.007 -8.347 1.00 91.25 87 ASP A C 1
ATOM 683 O O . ASP A 1 87 ? -3.915 -8.201 -7.153 1.00 91.25 87 ASP A O 1
ATOM 687 N N . LYS A 1 88 ? -3.844 -6.842 -8.922 1.00 88.62 88 LYS A N 1
ATOM 688 C CA . LYS A 1 88 ? -3.200 -5.742 -8.189 1.00 88.62 88 LYS A CA 1
ATOM 689 C C . LYS A 1 88 ? -4.063 -5.216 -7.030 1.00 88.62 88 LYS A C 1
ATOM 691 O O . LYS A 1 88 ? -3.518 -4.754 -6.022 1.00 88.62 88 LYS A O 1
ATOM 696 N N . LEU A 1 89 ? -5.389 -5.313 -7.133 1.00 90.69 89 LEU A N 1
ATOM 697 C CA . LEU A 1 89 ? -6.339 -4.937 -6.084 1.00 90.69 89 LEU A CA 1
ATOM 698 C C . LEU A 1 89 ? -6.251 -5.851 -4.856 1.00 90.69 89 LEU A C 1
ATOM 700 O O . LEU A 1 89 ? -6.495 -5.381 -3.741 1.00 90.69 89 LEU A O 1
ATOM 704 N N . ASP A 1 90 ? -5.824 -7.109 -5.005 1.00 92.19 90 ASP A N 1
ATOM 705 C CA . ASP A 1 90 ? -5.652 -8.030 -3.872 1.00 92.19 90 ASP A CA 1
ATOM 706 C C . ASP A 1 90 ? -4.649 -7.498 -2.850 1.00 92.19 90 ASP A C 1
ATOM 708 O O . ASP A 1 90 ? -4.861 -7.642 -1.643 1.00 92.19 90 ASP A O 1
ATOM 712 N N . CYS A 1 91 ? -3.610 -6.797 -3.308 1.00 94.94 91 CYS A N 1
ATOM 713 C CA . CYS A 1 91 ? -2.641 -6.135 -2.436 1.00 94.94 91 CYS A CA 1
ATOM 714 C C . CYS A 1 91 ? -3.300 -5.056 -1.555 1.00 94.94 91 CYS A C 1
ATOM 716 O O . CYS A 1 91 ? -3.012 -4.952 -0.359 1.00 94.94 91 CYS A O 1
ATOM 718 N N . THR A 1 92 ? -4.284 -4.331 -2.100 1.00 93.31 92 THR A N 1
ATOM 719 C CA . THR A 1 92 ? -5.085 -3.364 -1.331 1.00 93.31 92 THR A CA 1
ATOM 720 C C . THR A 1 92 ? -5.905 -4.076 -0.259 1.00 93.31 92 THR A C 1
ATOM 722 O O . THR A 1 92 ? -5.912 -3.662 0.903 1.00 93.31 92 THR A O 1
ATOM 725 N N . PHE A 1 93 ? -6.567 -5.182 -0.614 1.00 92.44 93 PHE A N 1
ATOM 726 C CA . PHE A 1 93 ? -7.335 -5.962 0.354 1.00 92.44 93 PHE A CA 1
ATOM 727 C C . PHE A 1 93 ? -6.446 -6.561 1.452 1.00 92.44 93 PHE A C 1
ATOM 729 O O . PHE A 1 93 ? -6.841 -6.578 2.618 1.00 92.44 93 PHE A O 1
ATOM 736 N N . LEU A 1 94 ? -5.253 -7.041 1.107 1.00 94.38 94 LEU A N 1
ATOM 737 C CA . LEU A 1 94 ? -4.281 -7.537 2.081 1.00 94.38 94 LEU A CA 1
ATOM 738 C C . LEU A 1 94 ? -3.881 -6.427 3.064 1.00 94.38 94 LEU A C 1
ATOM 740 O O . LEU A 1 94 ? -3.959 -6.638 4.274 1.00 94.38 94 LEU A O 1
ATOM 744 N N . CYS A 1 95 ? -3.585 -5.217 2.577 1.00 95.81 95 CYS A N 1
ATOM 745 C CA . CYS A 1 95 ? -3.244 -4.092 3.449 1.00 95.81 95 CYS A CA 1
ATOM 746 C C . CYS A 1 95 ? -4.409 -3.639 4.347 1.00 95.81 95 CYS A C 1
ATOM 748 O O . CYS A 1 95 ? -4.236 -3.432 5.548 1.00 95.81 95 CYS A O 1
ATOM 750 N N . VAL A 1 96 ? -5.627 -3.508 3.810 1.00 93.19 96 VAL A N 1
ATOM 751 C CA . VAL A 1 96 ? -6.810 -3.159 4.626 1.00 93.19 96 VAL A CA 1
ATOM 752 C C . VAL A 1 96 ? -7.081 -4.237 5.682 1.00 93.19 96 VAL A C 1
ATOM 754 O O . VAL A 1 96 ? -7.473 -3.929 6.815 1.00 93.19 96 VAL A O 1
ATOM 757 N N . GLY A 1 97 ? -6.842 -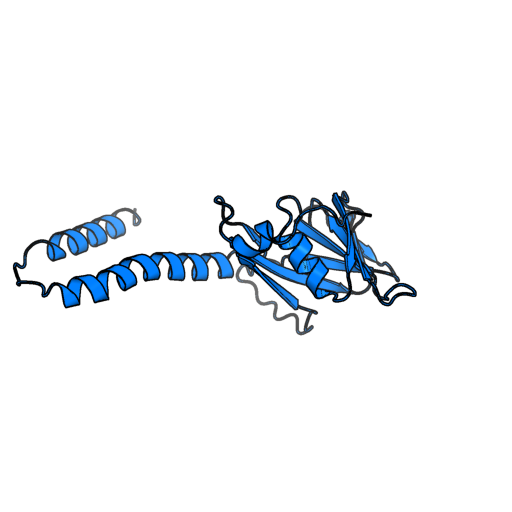5.498 5.317 1.00 91.31 97 GLY A N 1
ATOM 758 C CA . GLY A 1 97 ? -6.965 -6.667 6.175 1.00 91.31 97 GLY A CA 1
ATOM 759 C C . GLY A 1 97 ? -5.976 -6.672 7.337 1.00 91.31 97 GLY A C 1
ATOM 760 O O . GLY A 1 97 ? -6.412 -6.959 8.452 1.00 91.31 97 GLY A O 1
ATOM 761 N N . GLU A 1 98 ? -4.720 -6.299 7.089 1.00 92.88 98 GLU A N 1
ATOM 762 C CA . GLU A 1 98 ? -3.622 -6.271 8.061 1.00 92.88 98 GLU A CA 1
ATOM 763 C C . GLU A 1 98 ? -3.668 -5.000 8.935 1.00 92.88 98 GLU A C 1
ATOM 765 O O . GLU A 1 98 ? -3.464 -3.892 8.427 1.00 92.88 98 GLU A O 1
ATOM 770 N N . PRO A 1 99 ? -3.929 -5.106 10.255 1.00 91.12 99 PRO A N 1
ATOM 771 C CA . PRO A 1 99 ? -4.043 -3.945 11.139 1.00 91.12 99 PRO A CA 1
ATOM 772 C C . PRO A 1 99 ? -2.813 -3.036 11.166 1.00 91.12 99 PRO A C 1
ATOM 774 O O . PRO A 1 99 ? -2.969 -1.826 11.349 1.00 91.12 99 PRO A O 1
ATOM 777 N N . LYS A 1 100 ? -1.610 -3.597 10.987 1.00 94.44 100 LYS A N 1
ATOM 778 C CA . LYS A 1 100 ? -0.350 -2.842 11.016 1.00 94.44 100 LYS A CA 1
ATOM 779 C C . LYS A 1 100 ? 0.025 -2.224 9.670 1.00 94.44 100 LYS A C 1
ATOM 781 O O . LYS A 1 100 ? 0.957 -1.429 9.635 1.00 94.44 100 LYS A O 1
ATOM 786 N N . CYS A 1 101 ? -0.669 -2.561 8.583 1.00 96.81 101 CYS A N 1
ATOM 787 C CA . CYS A 1 101 ? -0.346 -2.035 7.262 1.00 96.81 101 CYS A CA 1
ATOM 788 C C . CYS A 1 101 ? -0.860 -0.602 7.097 1.00 96.81 101 CYS A C 1
ATOM 790 O O . CYS A 1 101 ? -2.002 -0.293 7.445 1.00 96.81 101 CYS A O 1
ATOM 792 N N . TYR A 1 102 ?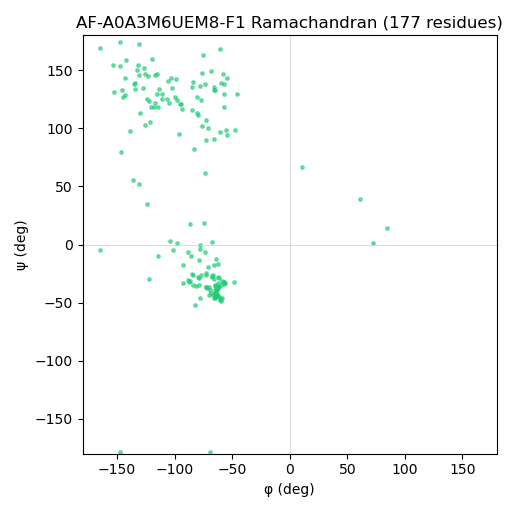 -0.044 0.277 6.529 1.00 96.19 102 TYR A N 1
ATOM 793 C CA . TYR A 1 102 ? -0.457 1.642 6.189 1.00 96.19 102 TYR A CA 1
ATOM 794 C C . TYR A 1 102 ? -0.274 1.947 4.707 1.00 96.19 102 TYR A C 1
ATOM 796 O O . TYR A 1 102 ? -1.071 2.694 4.159 1.00 96.19 102 TYR A O 1
ATOM 804 N N . SER A 1 103 ? 0.699 1.330 4.040 1.00 97.44 103 SER A N 1
AT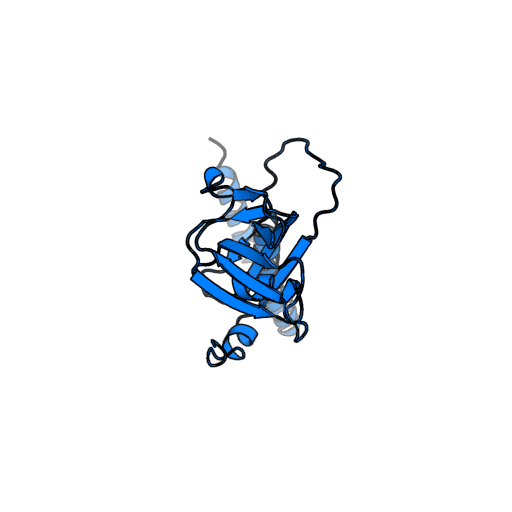OM 805 C CA . SER A 1 103 ? 0.932 1.446 2.598 1.00 97.44 103 SER A CA 1
ATOM 806 C C . SER A 1 103 ? 1.489 0.132 2.047 1.00 97.44 103 SER A C 1
ATOM 808 O O . SER A 1 103 ? 1.757 -0.800 2.810 1.00 97.44 103 SER A O 1
ATOM 810 N N . PHE A 1 104 ? 1.654 0.028 0.731 1.00 98.31 104 PHE A N 1
ATOM 811 C CA . PHE A 1 104 ? 2.254 -1.150 0.109 1.00 98.31 104 PHE A CA 1
ATOM 812 C C . PHE A 1 104 ? 3.044 -0.799 -1.153 1.00 98.31 104 PHE A C 1
ATOM 814 O O . PHE A 1 104 ? 2.751 0.185 -1.832 1.00 98.31 104 PHE A O 1
ATOM 821 N N . ASN A 1 105 ? 4.041 -1.617 -1.482 1.00 98.56 105 ASN A N 1
ATOM 822 C CA . ASN A 1 105 ? 4.675 -1.623 -2.798 1.00 98.56 105 ASN A CA 1
ATOM 823 C C . ASN A 1 105 ? 4.074 -2.763 -3.625 1.00 98.56 105 ASN A C 1
ATOM 825 O O . ASN A 1 105 ? 3.822 -3.845 -3.095 1.00 98.56 105 ASN A O 1
ATOM 829 N N . ILE A 1 106 ? 3.873 -2.557 -4.922 1.00 98.12 106 ILE A N 1
ATOM 830 C CA . ILE A 1 106 ? 3.436 -3.618 -5.833 1.00 98.12 106 ILE A CA 1
ATOM 831 C C . ILE A 1 106 ? 4.254 -3.609 -7.116 1.00 98.12 106 ILE A C 1
ATOM 833 O O . ILE A 1 106 ? 4.498 -2.551 -7.697 1.00 98.12 106 ILE A O 1
ATOM 837 N N . ALA A 1 107 ? 4.702 -4.783 -7.552 1.00 98.12 107 ALA A N 1
ATOM 838 C CA . ALA A 1 107 ? 5.490 -4.920 -8.765 1.00 98.12 107 ALA A CA 1
ATOM 839 C C . ALA A 1 107 ? 4.712 -4.405 -9.987 1.00 98.12 107 ALA A C 1
ATOM 841 O O . ALA A 1 107 ? 3.511 -4.647 -10.144 1.00 98.12 107 ALA A O 1
ATOM 842 N N . VAL A 1 108 ? 5.408 -3.696 -10.876 1.00 96.88 108 VAL A N 1
ATOM 843 C CA . VAL A 1 108 ? 4.831 -3.188 -12.131 1.00 96.88 108 VAL A CA 1
ATOM 844 C C . VAL A 1 108 ? 4.382 -4.359 -13.007 1.00 96.88 108 VAL A C 1
ATOM 846 O O . VAL A 1 108 ? 3.271 -4.341 -13.549 1.00 96.88 108 VAL A O 1
ATOM 849 N N . TYR A 1 109 ? 5.237 -5.381 -13.088 1.00 96.62 109 TYR A N 1
ATOM 850 C CA . TYR A 1 109 ? 5.085 -6.567 -13.922 1.00 96.62 109 TYR A CA 1
ATOM 851 C C . TYR A 1 109 ? 4.934 -7.829 -13.062 1.00 96.62 109 TYR A C 1
ATOM 853 O O . TYR A 1 109 ? 5.534 -7.898 -11.986 1.00 96.62 109 TYR A O 1
ATOM 861 N N . PRO A 1 110 ? 4.155 -8.818 -13.526 1.00 97.25 110 PRO A N 1
ATOM 862 C CA . PRO A 1 110 ? 4.048 -10.098 -12.845 1.00 97.25 110 PRO A CA 1
ATOM 863 C C . PRO A 1 110 ? 5.299 -10.967 -13.062 1.00 97.25 110 PRO A C 1
ATOM 865 O O . PRO A 1 110 ? 6.088 -10.735 -13.981 1.00 97.25 110 PRO A O 1
ATOM 868 N N . ASP A 1 111 ? 5.461 -11.991 -12.223 1.00 96.94 111 ASP A N 1
ATOM 869 C CA . ASP A 1 111 ? 6.445 -13.058 -12.391 1.00 96.94 111 ASP A CA 1
ATOM 870 C C . ASP A 1 111 ? 6.097 -13.975 -13.584 1.00 96.94 111 ASP A C 1
ATOM 872 O O . ASP A 1 111 ? 5.098 -13.798 -14.285 1.00 96.94 111 ASP A O 1
ATOM 876 N N . SER A 1 112 ? 6.918 -15.003 -13.816 1.00 97.31 112 SER A N 1
ATOM 877 C CA . SER A 1 112 ? 6.706 -15.968 -14.906 1.00 97.31 112 SER A CA 1
ATOM 878 C C . SER A 1 112 ? 5.425 -16.803 -14.779 1.00 97.31 112 SER A C 1
ATOM 880 O O . SER A 1 112 ? 5.039 -17.463 -15.743 1.00 97.31 112 SER A O 1
ATOM 882 N N . ARG A 1 113 ? 4.765 -16.787 -13.617 1.00 97.12 113 ARG A N 1
ATOM 883 C CA . ARG A 1 113 ? 3.483 -17.456 -13.362 1.00 97.12 113 ARG A CA 1
ATOM 884 C C . ARG A 1 113 ? 2.298 -16.496 -13.478 1.00 97.12 113 ARG A C 1
ATOM 886 O O . ARG A 1 113 ? 1.169 -16.927 -13.275 1.00 97.12 113 ARG A O 1
ATOM 893 N N . GLY A 1 114 ? 2.537 -15.225 -13.803 1.00 96.44 114 GLY A N 1
ATOM 894 C CA . GLY A 1 114 ? 1.490 -14.210 -13.891 1.00 96.44 114 GLY A CA 1
ATOM 895 C C . GLY A 1 114 ? 1.137 -13.560 -12.551 1.00 96.44 114 GLY A C 1
ATOM 896 O O . GLY A 1 114 ? 0.114 -12.888 -12.480 1.00 96.44 114 GLY A O 1
ATOM 897 N N . LEU A 1 115 ? 1.960 -13.722 -11.506 1.00 97.88 115 LEU A N 1
ATOM 898 C CA . LEU A 1 115 ? 1.687 -13.181 -10.170 1.00 97.88 115 LEU A CA 1
ATOM 899 C C . LEU A 1 115 ? 2.503 -11.917 -9.880 1.00 97.88 115 LEU A C 1
ATOM 901 O O . LEU A 1 115 ? 3.715 -11.886 -10.080 1.00 97.88 115 LEU A O 1
ATOM 905 N N . TYR A 1 116 ? 1.869 -10.889 -9.330 1.00 98.06 116 TYR A N 1
ATOM 906 C CA . TYR A 1 116 ? 2.526 -9.664 -8.879 1.00 98.06 116 TYR A CA 1
ATOM 907 C C . TYR A 1 116 ? 3.066 -9.821 -7.457 1.00 98.06 116 TYR A C 1
ATOM 909 O O . TYR A 1 116 ? 2.362 -10.303 -6.570 1.00 98.06 116 TYR A O 1
ATOM 917 N N . LEU A 1 117 ? 4.294 -9.359 -7.212 1.00 98.44 117 LEU A N 1
ATOM 918 C CA . LEU A 1 117 ? 4.824 -9.233 -5.854 1.00 98.44 117 LEU A CA 1
ATOM 919 C C . LEU A 1 117 ? 4.227 -7.993 -5.173 1.00 98.44 117 LEU A C 1
ATOM 921 O O . LEU A 1 117 ? 4.348 -6.881 -5.686 1.00 98.44 117 LEU A O 1
ATOM 925 N N . CYS A 1 118 ? 3.615 -8.193 -4.013 1.00 98.12 118 CYS A N 1
ATOM 926 C CA . CYS A 1 118 ? 3.030 -7.187 -3.132 1.00 98.12 118 CYS A CA 1
ATOM 927 C C . CYS A 1 118 ? 3.809 -7.164 -1.810 1.00 98.12 118 CYS A C 1
ATOM 929 O O . CYS A 1 118 ? 3.988 -8.211 -1.195 1.00 98.12 118 CYS A O 1
ATOM 931 N N . GLU A 1 119 ? 4.249 -5.999 -1.341 1.00 98.69 119 GLU A N 1
ATOM 932 C CA . GLU A 1 119 ? 4.930 -5.833 -0.052 1.00 98.69 119 GLU A CA 1
ATOM 933 C C . GLU A 1 119 ? 4.148 -4.864 0.834 1.00 98.69 119 GLU A C 1
ATOM 935 O O . GLU A 1 119 ? 3.991 -3.696 0.484 1.00 98.69 119 GLU A O 1
ATOM 940 N N . LEU A 1 120 ? 3.665 -5.336 1.986 1.00 98.50 120 LEU A N 1
ATOM 941 C CA . LEU A 1 120 ? 2.936 -4.507 2.948 1.00 98.50 120 LEU A CA 1
ATOM 942 C C . LEU A 1 120 ? 3.907 -3.761 3.866 1.00 98.50 120 LEU A C 1
ATOM 944 O O . LEU A 1 120 ? 4.880 -4.347 4.342 1.00 98.50 120 LEU A O 1
ATOM 948 N N . LEU A 1 121 ? 3.616 -2.496 4.167 1.00 98.56 121 LEU A N 1
ATOM 949 C CA . LEU A 1 121 ? 4.515 -1.604 4.902 1.00 98.56 121 LEU A CA 1
ATOM 950 C C . LEU A 1 121 ? 3.863 -1.045 6.174 1.00 98.56 121 LEU A C 1
ATOM 952 O O . LEU A 1 121 ? 2.665 -0.745 6.204 1.00 98.56 121 LEU A O 1
ATOM 956 N N . ALA A 1 122 ? 4.673 -0.860 7.219 1.00 97.50 122 ALA A N 1
ATOM 957 C CA . ALA A 1 122 ? 4.239 -0.428 8.554 1.00 97.50 122 ALA A CA 1
ATOM 958 C C . ALA A 1 122 ? 3.944 1.083 8.682 1.00 97.50 122 ALA A C 1
ATOM 960 O O . ALA A 1 122 ? 3.531 1.560 9.739 1.00 97.50 122 ALA A O 1
ATOM 961 N N . THR A 1 123 ? 4.174 1.854 7.621 1.00 95.94 123 THR A N 1
ATOM 962 C CA . THR A 1 123 ? 3.981 3.311 7.574 1.00 95.94 123 THR A CA 1
ATOM 963 C C . THR A 1 123 ? 3.541 3.740 6.172 1.00 95.94 123 THR A C 1
ATOM 965 O O . THR A 1 123 ? 3.364 2.884 5.308 1.00 95.94 123 THR A O 1
ATOM 968 N N . ASP A 1 124 ? 3.341 5.033 5.933 1.00 94.12 124 ASP A N 1
ATOM 969 C CA . ASP A 1 124 ? 2.907 5.597 4.650 1.00 94.12 124 ASP A CA 1
ATOM 970 C C . ASP A 1 124 ? 3.779 6.783 4.205 1.00 94.12 124 ASP A C 1
ATOM 972 O O . ASP A 1 124 ? 4.633 7.275 4.956 1.00 94.12 124 ASP A O 1
ATOM 976 N N . LYS A 1 125 ? 3.550 7.256 2.971 1.00 92.81 125 LYS A N 1
ATOM 977 C CA . LYS A 1 125 ? 4.314 8.362 2.372 1.00 92.81 125 LYS A CA 1
ATOM 978 C C . LYS A 1 125 ? 4.187 9.696 3.111 1.00 92.81 125 LYS A C 1
ATOM 980 O O . LYS A 1 125 ? 5.007 10.577 2.883 1.00 92.81 125 LYS A O 1
ATOM 985 N N . TYR A 1 126 ? 3.188 9.879 3.977 1.00 90.75 126 TYR A N 1
ATOM 986 C CA . TYR A 1 126 ? 3.015 11.129 4.727 1.00 90.75 126 TYR A CA 1
ATOM 987 C C . TYR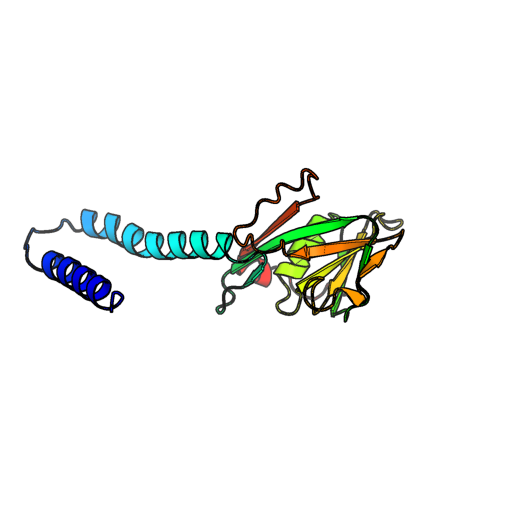 A 1 126 ? 3.847 11.154 6.005 1.00 90.75 126 TYR A C 1
ATOM 989 O O . TYR A 1 126 ? 4.185 12.232 6.493 1.00 90.75 126 TYR A O 1
ATOM 997 N N . ARG A 1 127 ? 4.168 9.977 6.550 1.00 91.94 127 ARG A N 1
ATOM 998 C CA . ARG A 1 127 ? 4.960 9.839 7.776 1.00 91.94 127 ARG A CA 1
ATOM 999 C C . ARG A 1 127 ? 6.455 9.688 7.505 1.00 91.94 127 ARG A C 1
ATOM 1001 O O . ARG A 1 127 ? 7.239 10.169 8.312 1.00 91.94 127 ARG A O 1
ATOM 1008 N N . GLU A 1 128 ? 6.837 9.045 6.402 1.00 94.19 128 GLU A N 1
ATOM 1009 C CA . GLU A 1 128 ? 8.244 8.788 6.040 1.00 94.19 128 GLU A CA 1
ATOM 1010 C C . GLU A 1 128 ? 8.507 9.069 4.548 1.00 94.19 128 GLU A C 1
ATOM 1012 O O . GLU A 1 128 ? 8.959 8.208 3.786 1.00 94.19 128 GLU A O 1
ATOM 1017 N N . ALA A 1 129 ? 8.184 10.287 4.104 1.00 92.75 129 ALA A N 1
ATOM 1018 C CA . ALA A 1 129 ? 8.303 10.704 2.704 1.00 92.75 129 ALA A CA 1
ATOM 1019 C C . ALA A 1 129 ? 9.725 10.520 2.136 1.00 92.75 129 ALA A C 1
ATOM 1021 O O . ALA A 1 129 ? 9.895 10.191 0.963 1.00 92.75 129 ALA A O 1
ATOM 1022 N N . GLU A 1 130 ? 10.761 10.681 2.962 1.00 95.31 130 GLU A N 1
ATOM 1023 C CA . GLU A 1 130 ? 12.172 10.553 2.583 1.00 95.31 130 GLU A CA 1
ATOM 1024 C C . GLU A 1 130 ? 12.586 9.130 2.171 1.00 95.31 130 GLU A C 1
ATOM 1026 O O . GLU A 1 130 ? 13.622 8.940 1.512 1.00 95.31 130 GLU A O 1
ATOM 1031 N N . LYS A 1 131 ? 11.776 8.130 2.543 1.00 96.19 131 LYS A N 1
ATOM 1032 C CA . LYS A 1 131 ? 11.972 6.725 2.170 1.00 96.19 131 LYS A CA 1
ATOM 1033 C C . LYS A 1 131 ? 11.302 6.361 0.848 1.00 96.19 131 LYS A C 1
ATOM 1035 O O . LYS A 1 131 ? 11.538 5.259 0.355 1.00 96.19 131 LYS A O 1
ATOM 1040 N N . VAL A 1 132 ? 10.522 7.263 0.254 1.00 96.81 132 VAL A N 1
ATOM 1041 C CA . VAL A 1 132 ? 9.852 7.056 -1.035 1.00 96.81 132 VAL A CA 1
ATOM 1042 C C . VAL A 1 132 ? 10.711 7.631 -2.159 1.00 96.81 132 VAL A C 1
ATOM 1044 O O . VAL A 1 132 ? 11.055 8.812 -2.158 1.00 96.81 132 VAL A O 1
ATOM 1047 N N . ARG A 1 133 ? 11.106 6.792 -3.124 1.00 97.25 133 ARG A N 1
ATOM 1048 C CA . ARG A 1 133 ? 11.987 7.189 -4.239 1.00 97.25 133 ARG A CA 1
ATOM 1049 C C . ARG A 1 133 ? 11.584 6.518 -5.542 1.00 97.25 133 ARG A C 1
ATOM 1051 O O . ARG A 1 133 ? 10.945 5.470 -5.525 1.00 97.25 133 ARG A O 1
ATOM 1058 N N . ALA A 1 134 ? 11.999 7.111 -6.658 1.00 97.62 134 ALA A N 1
ATOM 1059 C CA . ALA A 1 134 ? 11.782 6.542 -7.980 1.00 97.62 134 ALA A CA 1
ATOM 1060 C C . ALA A 1 134 ? 12.377 5.127 -8.080 1.00 97.62 134 ALA A C 1
ATOM 1062 O O . ALA A 1 134 ? 13.480 4.856 -7.593 1.00 97.62 134 ALA A O 1
ATOM 1063 N N . ASN A 1 135 ? 11.636 4.226 -8.712 1.00 97.44 135 ASN A N 1
ATOM 1064 C CA . ASN A 1 135 ? 11.973 2.823 -8.871 1.00 97.44 135 ASN A CA 1
ATOM 1065 C C . ASN A 1 135 ? 11.311 2.268 -10.141 1.00 97.44 135 ASN A C 1
ATOM 1067 O O . ASN A 1 135 ? 10.120 2.441 -10.355 1.00 97.44 135 ASN A O 1
ATOM 1071 N N . ALA A 1 136 ? 12.067 1.566 -10.981 1.00 96.50 136 ALA A N 1
ATOM 1072 C CA . ALA A 1 136 ? 11.561 1.105 -12.275 1.00 96.50 136 ALA A CA 1
ATOM 1073 C C . ALA A 1 136 ? 10.660 -0.145 -12.203 1.00 96.50 136 ALA A C 1
ATOM 1075 O O . ALA A 1 136 ? 10.009 -0.482 -13.191 1.00 96.50 136 ALA A O 1
ATOM 1076 N N . THR A 1 137 ? 10.636 -0.855 -11.074 1.00 97.62 137 THR A N 1
ATOM 1077 C CA . THR A 1 137 ? 10.022 -2.184 -10.952 1.00 97.62 137 THR A CA 1
ATOM 1078 C C . THR A 1 137 ? 8.806 -2.224 -10.034 1.00 97.62 137 THR A C 1
ATOM 1080 O O . THR A 1 137 ? 8.105 -3.232 -10.042 1.00 97.62 137 THR A O 1
ATOM 1083 N N . PHE A 1 138 ? 8.515 -1.155 -9.286 1.00 98.38 138 PHE A N 1
ATOM 1084 C CA . PHE A 1 138 ? 7.380 -1.082 -8.362 1.00 98.38 138 PHE A CA 1
ATOM 1085 C C . PHE A 1 138 ? 6.552 0.196 -8.525 1.00 98.38 138 PHE A C 1
ATOM 1087 O O . PHE A 1 138 ? 7.041 1.238 -8.956 1.00 98.38 138 PHE A O 1
ATOM 1094 N N . HIS A 1 139 ? 5.285 0.101 -8.139 1.00 97.56 139 HIS A N 1
ATOM 1095 C CA . HIS A 1 139 ? 4.450 1.231 -7.758 1.00 97.56 139 HIS A CA 1
ATOM 1096 C C . HIS A 1 139 ? 4.348 1.263 -6.232 1.00 97.56 139 HIS A C 1
ATOM 1098 O O . HIS A 1 139 ? 4.249 0.208 -5.599 1.00 97.56 139 HIS A O 1
ATOM 1104 N N . HIS A 1 140 ? 4.327 2.457 -5.650 1.00 97.75 140 HIS A N 1
ATOM 1105 C CA . HIS A 1 140 ? 4.107 2.631 -4.220 1.00 97.75 140 HIS A CA 1
ATOM 1106 C C . HIS A 1 140 ? 2.707 3.187 -3.996 1.00 97.75 140 HIS A C 1
ATOM 1108 O O . HIS A 1 140 ? 2.369 4.226 -4.553 1.00 97.75 140 HIS A O 1
ATOM 1114 N N . CYS A 1 141 ? 1.898 2.518 -3.182 1.00 96.81 141 CYS A N 1
ATOM 1115 C CA . CYS A 1 141 ? 0.518 2.900 -2.932 1.00 96.81 141 CYS A CA 1
ATOM 1116 C C . CYS A 1 141 ? 0.317 3.269 -1.466 1.00 96.81 141 CYS A C 1
ATOM 1118 O O . CYS A 1 141 ? 0.537 2.452 -0.571 1.00 96.81 141 CYS A O 1
ATOM 1120 N N . SER A 1 142 ? -0.140 4.493 -1.222 1.00 95.19 142 SER A N 1
ATOM 1121 C CA . SER A 1 142 ? -0.440 5.027 0.110 1.00 95.19 142 SER A CA 1
ATOM 1122 C C . SER A 1 142 ? -1.918 5.426 0.205 1.00 95.19 142 SER A C 1
ATOM 1124 O O . SER A 1 142 ? -2.562 5.618 -0.829 1.00 95.19 142 SER A O 1
ATOM 1126 N N . PRO A 1 143 ? -2.498 5.552 1.412 1.00 92.38 143 PRO A N 1
ATOM 1127 C CA . PRO A 1 143 ? -3.872 6.009 1.565 1.00 92.38 143 PRO A CA 1
ATOM 1128 C C . PRO A 1 143 ? -4.035 7.389 0.924 1.00 92.38 143 PRO A C 1
ATOM 1130 O O . PRO A 1 143 ? -3.104 8.200 0.953 1.00 92.38 143 PRO A O 1
ATOM 1133 N N . LEU A 1 144 ? -5.204 7.680 0.353 1.00 89.38 144 LEU A N 1
ATOM 1134 C CA . LEU A 1 144 ? -5.470 9.028 -0.151 1.00 89.38 144 LEU A CA 1
ATOM 1135 C C . LEU A 1 144 ? -5.249 10.064 0.955 1.00 89.38 144 LEU A C 1
ATOM 1137 O O . LEU A 1 144 ? -5.563 9.850 2.129 1.00 89.38 144 LEU A O 1
ATOM 1141 N N . LYS A 1 145 ? -4.711 11.220 0.586 1.00 80.69 145 LYS A N 1
ATOM 1142 C CA . LYS A 1 145 ? -4.582 12.315 1.539 1.00 80.69 145 LYS A CA 1
ATOM 1143 C C . LYS A 1 145 ? -5.992 12.791 1.925 1.00 80.69 145 LYS A C 1
ATOM 1145 O O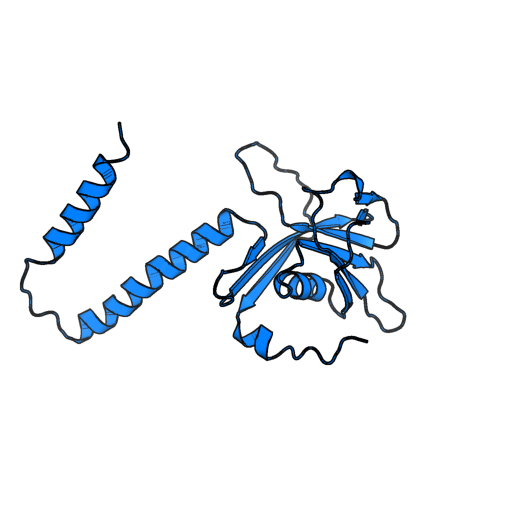 . LYS A 1 145 ? -6.817 12.984 1.030 1.00 80.69 145 LYS A O 1
ATOM 1150 N N . PRO A 1 146 ? -6.305 12.996 3.219 1.00 66.38 146 PRO A N 1
ATOM 1151 C CA . PRO A 1 146 ? -7.563 13.623 3.608 1.00 66.38 146 PRO A CA 1
ATOM 1152 C C . PRO A 1 146 ? -7.679 14.996 2.938 1.00 66.38 146 PRO A C 1
ATOM 1154 O O . PRO A 1 146 ? -6.745 15.798 3.011 1.00 66.38 146 PRO A O 1
ATOM 1157 N N . ILE A 1 147 ? -8.805 15.270 2.277 1.00 60.66 147 ILE A N 1
ATOM 1158 C CA . ILE A 1 147 ? -9.047 16.570 1.647 1.00 60.66 147 ILE A CA 1
ATOM 1159 C C . ILE A 1 147 ? -9.276 17.588 2.768 1.00 60.66 147 ILE A C 1
ATOM 1161 O O . ILE A 1 147 ? -10.358 17.671 3.341 1.00 60.66 147 ILE A O 1
ATOM 1165 N N . THR A 1 148 ? -8.253 18.370 3.101 1.00 52.41 148 THR A N 1
ATOM 1166 C CA . THR A 1 148 ? -8.388 19.545 3.968 1.00 52.41 148 THR A CA 1
ATOM 1167 C C . THR A 1 148 ? -8.524 20.775 3.074 1.00 52.41 148 THR A C 1
ATOM 1169 O O . THR A 1 148 ? -7.508 21.267 2.586 1.00 52.41 148 THR A O 1
ATOM 1172 N N . ASN A 1 149 ? -9.763 21.210 2.799 1.00 49.91 149 ASN A N 1
ATOM 1173 C CA . ASN A 1 149 ? -10.171 22.459 2.122 1.00 49.91 149 ASN A CA 1
ATOM 1174 C C . ASN A 1 149 ? -9.050 23.277 1.447 1.00 49.91 149 ASN A C 1
ATOM 1176 O O . ASN A 1 149 ? -8.737 24.394 1.856 1.00 49.91 149 ASN A O 1
ATOM 1180 N N . SER A 1 150 ? -8.451 22.736 0.392 1.00 48.41 150 SER A N 1
ATOM 1181 C CA . SER A 1 150 ? -7.554 23.479 -0.485 1.00 48.41 150 SER A CA 1
ATOM 1182 C C . SER A 1 150 ? -7.781 22.987 -1.901 1.00 48.41 150 SER A C 1
ATOM 1184 O O . SER A 1 150 ? -7.837 21.788 -2.160 1.00 48.41 150 SER A O 1
ATOM 1186 N N . ASN A 1 151 ? -8.006 23.951 -2.787 1.00 49.25 151 ASN A N 1
ATOM 1187 C CA . ASN A 1 151 ? -8.227 23.757 -4.208 1.00 49.25 151 ASN A CA 1
ATOM 1188 C C . ASN A 1 151 ? -7.047 22.977 -4.802 1.00 49.25 151 ASN A C 1
ATOM 1190 O O . ASN A 1 151 ? -5.998 23.551 -5.073 1.00 49.25 151 ASN A O 1
ATOM 1194 N N . ALA A 1 152 ? -7.215 21.674 -4.977 1.00 45.97 152 ALA A N 1
ATOM 1195 C CA . ALA A 1 152 ? -6.305 20.834 -5.734 1.00 45.97 152 ALA A CA 1
ATOM 1196 C C . ALA A 1 152 ? -7.143 19.741 -6.397 1.00 45.97 152 ALA A C 1
ATOM 1198 O O . ALA A 1 152 ? -7.256 18.623 -5.905 1.00 45.97 152 ALA A O 1
ATOM 1199 N N . LEU A 1 153 ? -7.784 20.107 -7.507 1.00 43.22 153 LEU A N 1
ATOM 1200 C CA . LEU A 1 153 ? -8.063 19.134 -8.551 1.00 43.22 153 LEU A CA 1
ATOM 1201 C C . LEU A 1 153 ? -6.709 18.868 -9.214 1.00 43.22 153 LEU A C 1
ATOM 1203 O O . LEU A 1 153 ? -6.300 19.615 -10.099 1.00 43.22 153 LEU A O 1
ATOM 1207 N N . ASP A 1 154 ? -5.965 17.884 -8.709 1.00 42.88 154 ASP A N 1
ATOM 1208 C CA . ASP A 1 154 ? -4.917 17.278 -9.525 1.00 42.88 154 ASP A CA 1
ATOM 1209 C C . ASP A 1 154 ? -5.631 16.354 -10.515 1.00 42.88 154 ASP A C 1
ATOM 1211 O O . ASP A 1 154 ? -6.128 15.289 -10.152 1.00 42.88 154 ASP A O 1
ATOM 1215 N N . GLU A 1 155 ? -5.773 16.818 -11.758 1.00 40.34 155 GLU A N 1
ATOM 1216 C CA . GLU A 1 155 ? -6.318 16.050 -12.882 1.00 40.34 155 GLU A CA 1
ATOM 1217 C C . GLU A 1 155 ? -5.303 15.006 -13.368 1.00 40.34 155 GLU A C 1
ATOM 1219 O O . GLU A 1 155 ? -4.850 15.000 -14.516 1.00 40.34 155 GLU A O 1
ATOM 1224 N N . ARG A 1 156 ? -4.937 14.082 -12.489 1.00 43.56 156 ARG A N 1
ATOM 1225 C CA . ARG A 1 156 ? -4.322 12.826 -12.891 1.00 43.56 156 ARG A CA 1
ATOM 1226 C C . ARG A 1 156 ? -5.159 11.738 -12.268 1.00 43.56 156 ARG A C 1
ATOM 1228 O O . ARG A 1 156 ? -5.028 11.532 -11.078 1.00 43.56 156 ARG A O 1
ATOM 1235 N N . GLU A 1 157 ? -6.009 11.085 -13.065 1.00 41.97 157 GLU A N 1
ATOM 1236 C CA . GLU A 1 157 ? -6.717 9.852 -12.689 1.00 41.97 157 GLU A CA 1
ATOM 1237 C C . GLU A 1 157 ? -5.700 8.885 -12.063 1.00 41.97 157 GLU A C 1
ATOM 1239 O O . GLU A 1 157 ? -4.925 8.252 -12.794 1.00 41.97 157 GLU A O 1
ATOM 1244 N N . PRO A 1 158 ? -5.611 8.799 -10.723 1.00 51.09 158 PRO A N 1
ATOM 1245 C CA . PRO A 1 158 ? -4.712 7.857 -10.107 1.00 51.09 158 PRO A CA 1
ATOM 1246 C C . PRO A 1 158 ? -5.381 6.495 -10.247 1.00 51.09 158 PRO A C 1
ATOM 1248 O O . PRO A 1 158 ? -6.608 6.382 -10.191 1.00 51.09 158 PRO A O 1
ATOM 1251 N N . ALA A 1 159 ? -4.595 5.431 -10.388 1.00 53.84 159 ALA A N 1
ATOM 1252 C CA . ALA A 1 159 ? -5.129 4.093 -10.178 1.00 53.84 159 ALA A CA 1
ATOM 1253 C C . ALA A 1 159 ? -5.623 4.022 -8.722 1.00 53.84 159 ALA A C 1
ATOM 1255 O O . ALA A 1 159 ? -4.831 3.870 -7.791 1.00 53.84 159 ALA A O 1
ATOM 1256 N N . THR A 1 160 ? -6.922 4.236 -8.524 1.00 57.47 160 THR A N 1
ATOM 1257 C CA . THR A 1 160 ? -7.545 4.311 -7.208 1.00 57.47 160 THR A CA 1
ATOM 1258 C C . THR A 1 160 ? -8.069 2.933 -6.839 1.00 57.47 160 THR A C 1
ATOM 1260 O O . THR A 1 160 ? -8.935 2.367 -7.502 1.00 57.47 160 THR A O 1
ATOM 1263 N N . GLY A 1 161 ? -7.517 2.365 -5.770 1.00 60.84 161 GLY A N 1
ATOM 1264 C CA . GLY A 1 161 ? -8.010 1.121 -5.186 1.00 60.84 161 GLY A CA 1
ATOM 1265 C C . GLY A 1 161 ? -8.959 1.434 -4.037 1.00 60.84 161 GLY A C 1
ATOM 1266 O O . GLY A 1 161 ? -8.543 2.077 -3.072 1.00 60.84 161 GLY A O 1
ATOM 1267 N N . PHE A 1 162 ? -10.215 0.982 -4.109 1.00 70.62 162 PHE A N 1
ATOM 1268 C CA . PHE A 1 162 ? -11.141 1.001 -2.972 1.00 70.62 162 PHE A CA 1
ATOM 1269 C C . PHE A 1 162 ? -11.428 -0.419 -2.497 1.00 70.62 162 PHE A C 1
ATOM 1271 O O . PHE A 1 162 ? -11.879 -1.261 -3.270 1.00 70.62 162 PHE A O 1
ATOM 1278 N N . ALA A 1 163 ? -11.204 -0.672 -1.211 1.00 75.00 163 ALA A N 1
ATOM 1279 C CA . ALA A 1 163 ? -11.453 -1.967 -0.596 1.00 75.00 163 ALA A CA 1
ATOM 1280 C C . ALA A 1 163 ? -12.336 -1.829 0.645 1.00 75.00 163 ALA A C 1
ATOM 1282 O O . ALA A 1 163 ? -12.087 -0.990 1.515 1.00 75.00 163 ALA A O 1
ATOM 1283 N N . VAL A 1 164 ? -13.333 -2.711 0.743 1.00 75.56 164 VAL A N 1
ATOM 1284 C CA . VAL A 1 164 ? -14.176 -2.911 1.926 1.00 75.56 164 VAL A CA 1
ATOM 1285 C C . VAL A 1 164 ? -14.062 -4.361 2.356 1.00 75.56 164 VAL A C 1
ATOM 1287 O O . VAL A 1 164 ? -14.342 -5.260 1.566 1.00 75.56 164 VAL A O 1
ATOM 1290 N N . ILE A 1 165 ? -13.674 -4.599 3.608 1.00 72.06 165 ILE A N 1
ATOM 1291 C CA . ILE A 1 165 ? -13.548 -5.956 4.150 1.00 72.06 165 ILE A CA 1
ATOM 1292 C C . ILE A 1 165 ? -14.461 -6.104 5.368 1.00 72.06 165 ILE A C 1
ATOM 1294 O O . ILE A 1 165 ? -14.138 -5.594 6.448 1.00 72.06 165 ILE A O 1
ATOM 1298 N N . PRO A 1 166 ? -15.596 -6.810 5.219 1.00 70.88 166 PRO A N 1
ATOM 1299 C CA . PRO A 1 166 ? -16.402 -7.270 6.343 1.00 70.88 166 PRO A CA 1
ATOM 1300 C C . PRO A 1 166 ? -15.674 -8.360 7.138 1.00 70.88 166 PRO A C 1
ATOM 1302 O O . PRO A 1 166 ? -14.927 -9.166 6.579 1.00 70.88 166 PRO A O 1
ATOM 1305 N N . ASN A 1 167 ? -15.931 -8.436 8.444 1.00 63.38 167 ASN A N 1
ATOM 1306 C CA . ASN A 1 167 ? -15.240 -9.378 9.332 1.00 63.38 167 ASN A CA 1
ATOM 1307 C C . ASN A 1 167 ? -15.401 -10.859 8.933 1.00 63.38 167 ASN A C 1
ATOM 1309 O O . ASN A 1 167 ? -14.481 -11.651 9.113 1.00 63.38 167 ASN A O 1
ATOM 1313 N N . THR A 1 168 ? -16.533 -11.236 8.331 1.00 57.00 168 THR A N 1
ATOM 1314 C CA . THR A 1 168 ? -16.771 -12.603 7.831 1.00 57.00 168 THR A CA 1
ATOM 1315 C C . THR A 1 168 ? -15.709 -13.055 6.825 1.00 57.00 168 THR A C 1
ATOM 1317 O O . THR A 1 168 ? -15.338 -14.223 6.820 1.00 57.00 168 THR A O 1
ATOM 1320 N N . TYR A 1 169 ? -15.155 -12.138 6.027 1.00 55.34 169 TYR A N 1
ATOM 1321 C CA . TYR A 1 169 ? -14.126 -12.451 5.032 1.00 55.34 169 TYR A CA 1
ATOM 1322 C C . TYR A 1 169 ? -12.726 -12.605 5.635 1.00 55.34 169 TYR A C 1
ATOM 1324 O O . TYR A 1 169 ? -11.928 -13.377 5.104 1.00 55.34 169 TYR A O 1
ATOM 1332 N N . ARG A 1 170 ? -12.418 -11.925 6.752 1.00 53.62 170 ARG A N 1
ATOM 1333 C CA . ARG A 1 170 ? -11.160 -12.153 7.490 1.00 53.62 170 ARG A CA 1
ATOM 1334 C C . ARG A 1 170 ? -11.104 -13.572 8.059 1.00 53.62 170 ARG A C 1
ATOM 1336 O O . ARG A 1 170 ? -10.067 -14.208 7.966 1.00 53.62 170 ARG A O 1
ATOM 1343 N N . VAL A 1 171 ? -12.224 -14.082 8.577 1.00 46.94 171 VAL A N 1
ATOM 1344 C CA . VAL A 1 171 ? -12.314 -15.447 9.132 1.00 46.94 171 VAL A CA 1
ATOM 1345 C C . VAL A 1 171 ? -12.115 -16.525 8.055 1.00 46.94 171 VAL A C 1
ATOM 1347 O O . VAL A 1 171 ? -11.593 -17.595 8.350 1.00 46.94 171 VAL A O 1
ATOM 1350 N N . LEU A 1 172 ? -12.484 -16.246 6.799 1.00 48.19 172 LEU A N 1
ATOM 1351 C CA . LEU A 1 172 ? -12.311 -17.182 5.679 1.00 48.19 172 LEU A CA 1
ATOM 1352 C C . LEU A 1 172 ? -10.878 -17.216 5.120 1.00 48.19 172 LEU A C 1
ATOM 1354 O O . LEU A 1 172 ? -10.452 -18.252 4.608 1.00 48.19 172 LEU A O 1
ATOM 1358 N N . ARG A 1 173 ? -10.110 -16.121 5.222 1.00 49.84 173 ARG A N 1
ATOM 1359 C CA . ARG A 1 173 ? -8.682 -16.105 4.861 1.00 49.84 173 ARG A CA 1
ATOM 1360 C C . ARG A 1 173 ? -7.837 -16.630 6.027 1.00 49.84 173 ARG A C 1
ATOM 1362 O O . ARG A 1 173 ? -7.288 -15.868 6.813 1.00 49.84 173 ARG A O 1
ATOM 1369 N N . ASN A 1 174 ? -7.745 -17.953 6.128 1.00 33.28 174 ASN A N 1
ATOM 1370 C CA . ASN A 1 174 ? -6.834 -18.645 7.041 1.00 33.28 174 ASN A CA 1
ATOM 1371 C C . ASN A 1 174 ? -5.357 -18.378 6.625 1.00 33.28 174 ASN A C 1
ATOM 1373 O O . ASN A 1 174 ? -5.071 -18.493 5.431 1.00 33.28 174 ASN A O 1
ATOM 1377 N N . PRO A 1 175 ? -4.410 -18.065 7.539 1.00 42.62 175 PRO A N 1
ATOM 1378 C CA . PRO A 1 175 ? -3.043 -17.609 7.214 1.00 42.62 175 PRO A CA 1
ATOM 1379 C C . PRO A 1 175 ? -2.115 -18.638 6.546 1.00 42.62 175 PRO A C 1
ATOM 1381 O O . PRO A 1 175 ? -0.954 -18.352 6.287 1.00 42.62 175 PRO A O 1
ATOM 1384 N N . SER A 1 176 ? -2.577 -19.853 6.254 1.00 34.59 176 SER A N 1
ATOM 1385 C CA . SER A 1 176 ? -1.730 -20.976 5.817 1.00 34.59 176 SER A CA 1
ATOM 1386 C C . SER A 1 176 ? -1.209 -20.890 4.368 1.00 34.59 176 SER A C 1
ATOM 1388 O O . SER A 1 176 ? -0.824 -21.910 3.801 1.00 34.59 176 SER A O 1
ATOM 1390 N N . ARG A 1 177 ? -1.215 -19.705 3.744 1.00 39.25 177 ARG A N 1
ATOM 1391 C CA . ARG A 1 177 ? -0.626 -19.437 2.415 1.00 39.25 177 ARG A CA 1
ATOM 1392 C C . ARG A 1 177 ? 0.404 -18.299 2.457 1.00 39.25 177 ARG A C 1
ATOM 1394 O O . ARG A 1 177 ? 0.515 -17.529 1.511 1.00 39.25 177 ARG A O 1
ATOM 1401 N N . GLU A 1 178 ? 1.153 -18.195 3.546 1.00 37.06 178 GLU A N 1
ATOM 1402 C CA . GLU A 1 178 ? 2.450 -17.514 3.535 1.00 37.06 178 GLU A CA 1
ATOM 1403 C C . GLU A 1 178 ? 3.500 -18.543 3.080 1.00 37.06 178 GLU A C 1
ATOM 1405 O O . GLU A 1 178 ? 3.660 -19.586 3.717 1.00 37.06 178 GLU A O 1
ATOM 1410 N N . PHE A 1 179 ? 4.129 -18.299 1.929 1.00 35.09 179 PHE A N 1
ATOM 1411 C CA . PHE A 1 179 ? 5.281 -19.045 1.408 1.00 35.09 179 PHE A CA 1
ATOM 1412 C C . PHE A 1 179 ? 6.492 -18.119 1.397 1.00 35.09 179 PHE A C 1
ATOM 1414 O O . PHE A 1 179 ? 6.300 -16.940 1.017 1.00 35.09 179 PHE A O 1
#

pLDDT: mean 74.2, std 22.39, range [32.78, 98.69]

Secondary structure (DSSP, 8-state):
--SSHHHHHHHHHHHHTTS------HHHHHHHHHHHHHHHHHHHHHHHHHH-SEEE-TTSSEEEEEEEEETTEEE-SPEEEEEEESSHHHHHHHHHHSTT--EEEEESS--TTSPEEEEEESS-TTT-GGGEEE-SSEEEEEEPPP--S----------EEEEEEEHHHHHHS-STT--

Mean predicted aligned error: 14.75 Å

Organism: Pocillopora damicornis (NCBI:txid46731)

Nearest PDB structures (foldseek):
  5eod-assembly1_A  TM=7.577E-01  e=1.452E-01  Homo sapiens
  7qox-assembly1_A  TM=6.865E-01  e=1.371E-01  Homo sapiens
  5eok-assembly1_A  TM=7.224E-01  e=2.171E-01  Homo sapiens
  6i58-assembly1_A-2  TM=7.523E-01  e=3.065E-01  Homo sapiens
  7qot-assembly2_B  TM=6.160E-01  e=1.629E-01  Homo sapiens

Solvent-accessible surface area (backbone atoms only — not comparable to full-atom values): 10424 Å² total; per-residue (Å²): 144,72,75,67,66,63,57,53,55,55,53,54,58,58,55,63,73,73,74,71,97,62,92,71,51,70,66,57,52,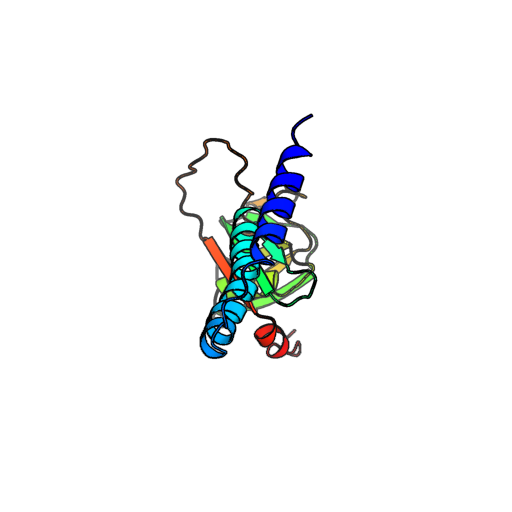66,61,45,53,57,51,67,60,46,49,61,56,52,50,50,49,56,54,50,65,72,72,34,30,66,42,69,44,92,86,55,60,37,24,36,31,33,32,36,44,46,78,42,17,36,61,74,58,61,70,74,51,68,46,78,32,77,51,80,62,52,48,53,46,51,33,53,68,38,87,65,36,47,20,34,36,34,37,71,60,53,50,101,87,56,31,25,49,26,36,33,17,60,49,36,61,90,82,47,46,90,42,50,42,83,30,96,57,24,25,22,30,25,48,41,77,67,89,70,96,64,99,69,87,72,94,59,90,55,67,66,46,79,40,77,48,50,41,75,58,57,73,69,60,65,79,88,79,77,125

Radius of gyration: 22.45 Å; Cα contacts (8 Å, |Δi|>4): 272; chains: 1; bounding box: 64×51×41 Å

Sequence (179 aa):
MEVHDSQEKCNELYHSATHSGGESSSATVMLLLPLLLVFPSLLGLLFATQNSALYRYPTGRASFGKFECDPFYFSWAEKLTSFMVEDKLDCTFLCVGEPKCYSFNIAVYPDSRGLYLCELLATDKYREAEKVRANATFHHCSPLKPITNSNALDEREPATGFAVIPNTYRVLRNPSREF

Foldseek 3Di:
DPPPVVVVVVVVVVVVVPPDDDPQPPVNCVVVVCVVVVVVVVVVVVVQVQQWQWDADPVNQKTKHKKFKDPQKDFPADWPAKDWAQDPLVLVVVQRLDPQFFWKKWFPFHDPVNTIMITTHRDFCVVCVVRMDGHRTIIIMGGDDNDDPDDDPPPDPTPIHIDMDGSVVSVVPDPVPRD